Protein AF-A0A838SH19-F1 (afdb_monomer_lite)

pLDDT: mean 87.19, std 12.32, range [49.53, 98.38]

Radius of gyration: 21.44 Å; chains: 1; bounding box: 46×37×60 Å

Secondary structure (DSSP, 8-state):
--SB--SS-GGG---SB--EEEEPTTS-EEEESSSPPPHHHHHHHHHTGGG-GGGGG-TT--GGGGS--GGGGSHHHHHHHHHHHHHH-HHHHS--SSSTT-HHHHHHHHHHHHHHHHHHHTT----EE----HHHHHHHHTTPPPTTHHHHHHHHHHS-EE--HHHHHHHHHHS-TTTSB-TTSSSB-HHHHHHHHHHHHHHHHHTT-

Sequence (209 aa):
MSIIRMLYSPDSGIIFSKPRFILLPGEALGLVNRPTATPQEILTIFSNVHNWPLKQHEFYFQEADYRMSPLYASRLAAFAISHLTNQFSSRRKDYDFFADTSISRQLAERIIEAFRADVLEAQSRFVIVHLPTQKPLRDLFKERPLEYQDLLDKLASQYHLIDPASDLIHQVEVDSFDDLFAPESHHYSAIGNRVVAETIAAALLRTES

Foldseek 3Di:
DAQADPDDDPPPPDQRGDWDWAQDPVRDTDIPCVVPDDPVVVVVCVVPVVPPPCNVVGPPDDVVVVDDDPLVVDVVSVVVCVVVCVVVVPVVVPQLCQDPPHSNLSRVVNVLVVVCVVCVVVVHADEAEDDDWLVCLVCVLVVHDDSNVVVVVVCVVPHHYQYLSVQVSVVCVVPNSCQQPDPPDRHGDPVVVVSSVVSVVVSVVVVVD

Structure (mmCIF, N/CA/C/O backbone):
data_AF-A0A838SH19-F1
#
_entry.id   AF-A0A838SH19-F1
#
loop_
_atom_site.group_PDB
_atom_site.id
_atom_site.type_symbol
_atom_site.label_atom_id
_atom_site.label_alt_id
_atom_site.label_comp_id
_atom_site.label_asym_id
_atom_site.label_entity_id
_atom_site.label_seq_id
_atom_site.pdbx_PDB_ins_code
_atom_site.Cartn_x
_atom_site.Cartn_y
_atom_site.Cartn_z
_atom_site.occupancy
_atom_site.B_iso_or_equiv
_atom_site.auth_seq_id
_atom_site.auth_comp_id
_atom_site.auth_asym_id
_atom_site.auth_atom_id
_atom_site.pdbx_PDB_model_num
ATOM 1 N N . MET A 1 1 ? -0.655 -3.105 10.578 1.00 60.31 1 MET A N 1
ATOM 2 C CA . MET A 1 1 ? -0.488 -1.630 10.541 1.00 60.31 1 MET A CA 1
ATOM 3 C C . MET A 1 1 ? -0.112 -1.110 11.924 1.00 60.31 1 MET A C 1
ATOM 5 O O . MET A 1 1 ? -0.601 -1.659 12.898 1.00 60.31 1 MET A O 1
ATOM 9 N N . SER A 1 2 ? 0.705 -0.057 12.008 1.00 76.44 2 SER A N 1
ATOM 10 C CA . SER A 1 2 ? 1.182 0.501 13.289 1.00 76.44 2 SER A CA 1
ATOM 11 C C . SER A 1 2 ? 0.687 1.912 13.526 1.00 76.44 2 SER A C 1
ATOM 13 O O . SER A 1 2 ? 0.760 2.741 12.614 1.00 76.44 2 SER A O 1
ATOM 15 N N . ILE A 1 3 ? 0.164 2.188 14.715 1.00 77.69 3 ILE A N 1
ATOM 16 C CA . ILE A 1 3 ? -0.353 3.493 15.136 1.00 77.69 3 ILE A CA 1
ATOM 17 C C . ILE A 1 3 ? 0.809 4.426 15.472 1.00 77.69 3 ILE A C 1
ATOM 19 O O . ILE A 1 3 ? 0.815 5.563 14.994 1.00 77.69 3 ILE A O 1
ATOM 23 N N . ILE A 1 4 ? 1.807 3.940 16.215 1.00 80.75 4 ILE A N 1
ATOM 24 C CA . ILE A 1 4 ? 3.011 4.709 16.546 1.00 80.75 4 ILE A CA 1
ATOM 25 C C . ILE A 1 4 ? 4.121 4.362 15.551 1.00 80.75 4 ILE A C 1
ATOM 27 O O . ILE A 1 4 ? 4.401 3.195 15.281 1.00 80.75 4 ILE A O 1
ATOM 31 N N . ARG A 1 5 ? 4.766 5.386 14.985 1.00 67.69 5 ARG A N 1
ATOM 32 C CA . ARG A 1 5 ? 5.960 5.244 14.146 1.00 67.69 5 ARG A CA 1
ATOM 33 C C . ARG A 1 5 ? 7.156 5.771 14.922 1.00 67.69 5 ARG A C 1
ATOM 35 O O . ARG A 1 5 ? 7.437 6.965 14.908 1.00 67.69 5 ARG A O 1
ATOM 42 N N . MET A 1 6 ? 7.851 4.880 15.615 1.00 60.50 6 MET A N 1
ATOM 43 C CA . MET A 1 6 ? 9.119 5.238 16.236 1.00 60.50 6 MET A CA 1
ATOM 44 C C . MET A 1 6 ? 10.215 5.350 15.170 1.00 60.50 6 MET A C 1
ATOM 46 O O . MET A 1 6 ? 10.366 4.450 14.351 1.00 60.50 6 MET A O 1
ATOM 50 N N . LEU A 1 7 ? 10.995 6.434 15.247 1.00 55.31 7 LEU A N 1
ATOM 51 C CA . LEU A 1 7 ? 12.374 6.521 14.742 1.00 55.31 7 LEU A CA 1
ATOM 52 C C . LEU A 1 7 ? 12.580 6.638 13.220 1.00 55.31 7 LEU A C 1
ATOM 54 O O . LEU A 1 7 ? 13.450 5.960 12.686 1.00 55.31 7 LEU A O 1
ATOM 58 N N . TYR A 1 8 ? 11.866 7.528 12.518 1.00 53.69 8 TYR A N 1
ATOM 59 C CA . TYR A 1 8 ? 12.243 7.834 11.124 1.00 53.69 8 TYR A CA 1
ATOM 60 C C . TYR A 1 8 ? 12.910 9.192 10.896 1.00 53.69 8 TYR A C 1
ATOM 62 O O . TYR A 1 8 ? 13.696 9.262 9.963 1.00 53.69 8 TYR A O 1
ATOM 70 N N . SER A 1 9 ? 12.690 10.232 11.718 1.00 53.41 9 SER A N 1
ATOM 71 C CA . SER A 1 9 ? 13.480 11.486 11.678 1.00 53.41 9 SER A CA 1
ATOM 72 C C . SER A 1 9 ? 13.020 12.484 12.758 1.00 53.41 9 SER A C 1
ATOM 74 O O . SER A 1 9 ? 11.976 13.112 12.562 1.00 53.41 9 SER A O 1
ATOM 76 N N . PRO A 1 10 ? 13.748 12.673 13.876 1.00 51.97 10 PRO A N 1
ATOM 77 C CA . PRO A 1 10 ? 13.374 13.644 14.915 1.00 51.97 10 PRO A CA 1
ATOM 78 C C . PRO A 1 10 ? 13.292 15.094 14.400 1.00 51.97 10 PRO A C 1
ATOM 80 O O . PRO A 1 10 ? 12.455 15.852 14.879 1.00 51.97 10 PRO A O 1
ATOM 83 N N . ASP A 1 11 ? 14.060 15.444 13.365 1.00 54.38 11 ASP A N 1
ATOM 84 C CA . ASP A 1 11 ? 14.153 16.821 12.845 1.00 54.38 11 ASP A CA 1
ATOM 85 C C . ASP A 1 11 ? 13.137 17.146 11.734 1.00 54.38 11 ASP A C 1
ATOM 87 O O . ASP A 1 11 ? 13.080 18.261 11.227 1.00 54.38 11 ASP A O 1
ATOM 91 N N . SER A 1 12 ? 12.316 16.172 11.334 1.00 59.47 12 SER A N 1
ATOM 92 C CA . SER A 1 12 ? 11.447 16.288 10.151 1.00 59.47 12 SER A CA 1
ATOM 93 C C . SER A 1 12 ? 10.060 16.885 10.417 1.00 59.47 12 SER A C 1
ATOM 95 O O . SER A 1 12 ? 9.297 17.099 9.477 1.00 59.47 12 SER A O 1
ATOM 97 N N . GLY A 1 13 ? 9.675 17.075 11.685 1.00 55.53 13 GLY A N 1
ATOM 98 C CA . GLY A 1 13 ? 8.300 17.440 12.054 1.00 55.53 13 GLY A CA 1
ATOM 99 C C . GLY A 1 13 ? 7.251 16.357 11.744 1.00 55.53 13 GLY A C 1
ATOM 100 O O . GLY A 1 13 ? 6.051 16.616 11.836 1.00 55.53 13 GLY A O 1
ATOM 101 N N . ILE A 1 14 ? 7.671 15.138 11.372 1.00 58.34 14 ILE A N 1
ATOM 102 C CA . ILE A 1 14 ? 6.763 14.030 11.056 1.00 58.34 14 ILE A CA 1
ATOM 103 C C . ILE A 1 14 ? 5.996 13.603 12.313 1.00 58.34 14 ILE A C 1
ATOM 105 O O . ILE A 1 14 ? 6.578 13.304 13.354 1.00 58.34 14 ILE A O 1
ATOM 109 N N . ILE A 1 15 ? 4.668 13.518 12.188 1.00 61.78 15 ILE A N 1
ATOM 110 C CA . ILE A 1 15 ? 3.769 13.096 13.267 1.00 61.78 15 ILE A CA 1
ATOM 111 C C . ILE A 1 15 ? 4.134 11.664 13.696 1.00 61.78 15 ILE A C 1
ATOM 113 O O . ILE A 1 15 ? 4.039 10.712 12.913 1.00 61.78 15 ILE A O 1
ATOM 117 N N . PHE A 1 16 ? 4.553 11.523 14.956 1.00 72.81 16 PHE A N 1
ATOM 118 C CA . PHE A 1 16 ? 4.972 10.262 15.582 1.00 72.81 16 PHE A CA 1
ATOM 119 C C . PHE A 1 16 ? 3.843 9.226 15.694 1.00 72.81 16 PHE A C 1
ATOM 121 O O . PHE A 1 16 ? 4.091 8.036 15.899 1.00 72.81 16 PHE A O 1
ATOM 128 N N . SER A 1 17 ? 2.597 9.663 15.537 1.00 78.50 17 SER A N 1
ATOM 129 C CA . SER A 1 17 ? 1.436 8.796 15.442 1.00 78.50 17 SER A CA 1
ATOM 130 C C . SER A 1 17 ? 0.584 9.192 14.238 1.00 78.50 17 SER A C 1
ATOM 132 O O . SER A 1 17 ? 0.641 10.315 13.748 1.00 78.50 17 SER A O 1
ATOM 134 N N . LYS A 1 18 ? -0.181 8.257 13.684 1.00 81.44 18 LYS A N 1
ATOM 135 C CA . LYS A 1 18 ? -1.078 8.548 12.557 1.00 81.44 18 LYS A CA 1
ATOM 136 C C . LYS A 1 18 ? -2.452 7.953 12.843 1.00 81.44 18 LYS A C 1
ATOM 138 O O . LYS A 1 18 ? -2.508 6.918 13.517 1.00 81.44 18 LYS A O 1
ATOM 143 N N . PRO A 1 19 ? -3.542 8.557 12.343 1.00 86.69 19 PRO A N 1
ATOM 144 C CA . PRO A 1 19 ? -4.844 7.926 12.445 1.00 86.69 19 PRO A CA 1
ATOM 145 C C . PRO A 1 19 ? -4.822 6.609 11.657 1.00 86.69 19 PRO A C 1
ATOM 147 O O . PRO A 1 19 ? -4.035 6.431 10.710 1.00 86.69 19 PRO A O 1
ATOM 150 N N . ARG A 1 20 ? -5.646 5.653 12.080 1.00 89.69 20 ARG A N 1
ATOM 151 C CA . ARG A 1 20 ? -5.749 4.336 11.444 1.00 89.69 20 ARG A CA 1
ATOM 152 C C . ARG A 1 20 ? -7.198 3.954 11.258 1.00 89.69 20 ARG A C 1
ATOM 154 O O . ARG A 1 20 ? -7.991 4.099 12.183 1.00 89.69 20 ARG A O 1
ATOM 161 N N . PHE A 1 21 ? -7.505 3.445 10.074 1.00 93.56 21 PHE A N 1
ATOM 162 C CA . PHE A 1 21 ? -8.757 2.748 9.863 1.00 93.56 21 PHE A CA 1
ATOM 163 C C . PHE A 1 21 ? -8.691 1.372 10.524 1.00 93.56 21 PHE A C 1
ATOM 165 O O . PHE A 1 21 ? -7.637 0.730 10.542 1.00 93.56 21 PHE A O 1
ATOM 172 N N . ILE A 1 22 ? -9.815 0.944 11.076 1.00 93.69 22 ILE A N 1
ATOM 173 C CA . ILE A 1 22 ? -10.039 -0.393 11.616 1.00 93.69 22 ILE A CA 1
ATOM 174 C C . ILE A 1 22 ? -11.392 -0.901 11.124 1.00 93.69 22 ILE A C 1
ATOM 176 O O . ILE A 1 22 ? -12.269 -0.105 10.791 1.00 93.69 22 ILE A O 1
ATOM 180 N N . LEU A 1 23 ? -11.568 -2.218 11.121 1.00 92.62 23 LEU A N 1
ATOM 181 C CA . LEU A 1 23 ? -12.883 -2.825 10.949 1.00 92.62 23 LEU A CA 1
ATOM 182 C C . LEU A 1 23 ? -13.555 -2.946 12.320 1.00 92.62 23 LEU A C 1
ATOM 184 O O . LEU A 1 23 ? -12.993 -3.530 13.249 1.00 92.62 23 LEU A O 1
ATOM 188 N N . LEU A 1 24 ? -14.739 -2.357 12.448 1.00 91.75 24 LEU A N 1
ATOM 189 C CA . LEU A 1 24 ? -15.635 -2.497 13.592 1.00 91.75 24 LEU A CA 1
ATOM 190 C C . LEU A 1 24 ? -16.554 -3.719 13.396 1.00 91.75 24 LEU A C 1
ATOM 192 O O . LEU A 1 24 ? -16.641 -4.254 12.286 1.00 91.75 24 LEU A O 1
ATOM 196 N N . PRO A 1 25 ? -17.266 -4.178 14.446 1.00 89.50 25 PRO A N 1
ATOM 197 C CA . PRO A 1 25 ? -18.300 -5.198 14.289 1.00 89.50 25 PRO A CA 1
ATOM 198 C C . PRO A 1 25 ? -19.304 -4.821 13.189 1.00 89.50 25 PRO A C 1
ATOM 200 O O . PRO A 1 25 ? -19.751 -3.678 13.124 1.00 89.50 25 PRO A O 1
ATOM 203 N N . GLY A 1 26 ? -19.643 -5.783 12.325 1.00 88.38 26 GLY A N 1
ATOM 204 C CA . GLY A 1 26 ? -20.483 -5.534 11.147 1.00 88.38 26 GLY A CA 1
ATOM 205 C C . GLY A 1 26 ? -19.743 -4.910 9.959 1.00 88.38 26 GLY A C 1
ATOM 206 O O . GLY A 1 26 ? -20.388 -4.346 9.085 1.00 88.38 26 GLY A O 1
ATOM 207 N N . GLU A 1 27 ? -18.407 -4.989 9.936 1.00 84.81 27 GLU A N 1
ATOM 208 C CA . GLU A 1 27 ? -17.539 -4.549 8.827 1.00 84.81 27 GLU A CA 1
ATOM 209 C C . GLU A 1 27 ? -17.558 -3.039 8.541 1.00 84.81 27 GLU A C 1
ATOM 211 O O . GLU A 1 27 ? -17.051 -2.578 7.518 1.00 84.81 27 GLU A O 1
ATOM 216 N N . ALA A 1 28 ? -18.083 -2.244 9.474 1.00 91.00 28 ALA A N 1
ATOM 217 C CA . ALA A 1 28 ? -18.036 -0.794 9.379 1.00 91.00 28 ALA A CA 1
ATOM 218 C C . ALA A 1 28 ? -16.601 -0.274 9.562 1.00 91.00 28 ALA A C 1
ATOM 220 O O . ALA A 1 28 ? -15.849 -0.753 10.416 1.00 91.00 28 ALA A O 1
ATOM 221 N N . LEU A 1 29 ? -16.229 0.755 8.799 1.00 95.00 29 LEU A N 1
ATOM 222 C CA . LEU A 1 29 ? -14.956 1.445 8.988 1.00 95.00 29 LEU A CA 1
ATOM 223 C C . LEU A 1 29 ? -15.003 2.321 10.242 1.00 95.00 29 LEU A C 1
ATOM 225 O O . LEU A 1 29 ? -15.808 3.243 10.355 1.00 95.00 29 LEU A O 1
ATOM 229 N N . GLY A 1 30 ? -14.093 2.055 11.170 1.00 93.94 30 GLY A N 1
ATOM 230 C CA . GLY A 1 30 ? -13.792 2.925 12.299 1.00 93.94 30 GLY A CA 1
ATOM 231 C C . GLY A 1 30 ? -12.484 3.668 12.074 1.00 93.94 30 GLY A C 1
ATOM 232 O O . GLY A 1 30 ? -11.578 3.157 11.418 1.00 93.94 30 GLY A O 1
ATOM 233 N N . LEU A 1 31 ? -12.354 4.856 12.659 1.00 93.62 31 LEU A N 1
ATOM 234 C CA . LEU A 1 31 ? -11.096 5.595 12.691 1.00 93.62 31 LEU A CA 1
ATOM 235 C C . LEU A 1 31 ? -10.613 5.707 14.137 1.00 93.62 31 LEU A C 1
ATOM 237 O O . LEU A 1 31 ? -11.326 6.222 14.995 1.00 93.62 31 LEU A O 1
ATOM 241 N N . VAL A 1 32 ? -9.394 5.244 14.404 1.00 93.81 32 VAL A N 1
ATOM 242 C CA . VAL A 1 32 ? -8.747 5.341 15.720 1.00 93.81 32 VAL A CA 1
ATOM 243 C C . VAL A 1 32 ? -7.554 6.288 15.681 1.00 93.81 32 VAL A C 1
ATOM 245 O O . VAL A 1 32 ? -7.015 6.584 14.611 1.00 93.81 32 VAL A O 1
ATOM 248 N N . ASN A 1 33 ? -7.126 6.745 16.863 1.00 91.81 33 ASN A N 1
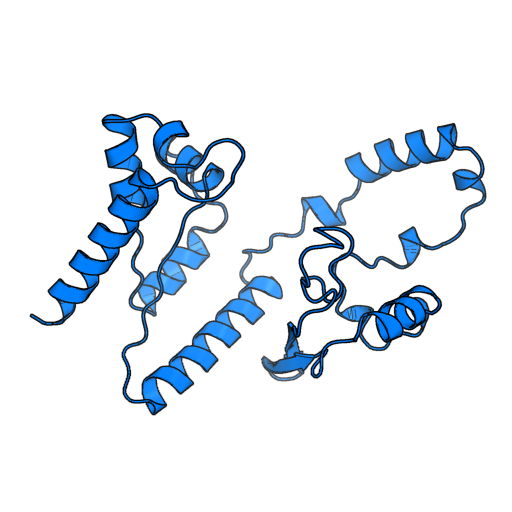ATOM 249 C CA . ASN A 1 33 ? -6.049 7.728 17.027 1.00 91.81 33 ASN A CA 1
ATOM 250 C C . ASN A 1 33 ? -6.335 9.045 16.269 1.00 91.81 33 ASN A C 1
ATOM 252 O O . ASN A 1 33 ? -5.479 9.566 15.551 1.00 91.81 33 ASN A O 1
ATOM 256 N N . ARG A 1 34 ? -7.574 9.548 16.391 1.00 91.50 34 ARG A N 1
ATOM 257 C CA . ARG A 1 34 ? -8.001 10.877 15.929 1.00 91.50 34 ARG A CA 1
ATOM 258 C C . ARG A 1 34 ? -8.652 11.640 17.103 1.00 91.50 34 ARG A C 1
ATOM 260 O O . ARG A 1 34 ? -9.693 11.183 17.568 1.00 91.50 34 ARG A O 1
ATOM 267 N N . PRO A 1 35 ? -8.096 12.786 17.546 1.00 89.06 35 PRO A N 1
ATOM 268 C CA . PRO A 1 35 ? -6.828 13.369 17.098 1.00 89.06 35 PRO A CA 1
ATOM 269 C C . PRO A 1 35 ? -5.643 12.430 17.368 1.00 89.06 35 PRO A C 1
ATOM 271 O O . PRO A 1 35 ? -5.716 11.537 18.209 1.00 89.06 35 PRO A O 1
ATOM 274 N N . THR A 1 36 ? -4.573 12.594 16.594 1.00 89.12 36 THR A N 1
ATOM 275 C CA . THR A 1 36 ? -3.346 11.809 16.762 1.00 89.12 36 THR A CA 1
ATOM 276 C C . THR A 1 36 ? -2.666 12.158 18.072 1.00 89.12 36 THR A C 1
ATOM 278 O O . THR A 1 36 ? -2.528 13.344 18.368 1.00 89.12 36 THR A O 1
ATOM 281 N N . ALA A 1 37 ? -2.165 11.146 18.785 1.00 87.75 37 ALA A N 1
ATOM 282 C CA . ALA A 1 37 ? -1.310 11.353 19.946 1.00 87.75 37 ALA A CA 1
ATOM 283 C C . ALA A 1 37 ? -0.159 12.322 19.623 1.00 87.75 37 ALA A C 1
ATOM 285 O O . ALA A 1 37 ? 0.584 12.132 18.649 1.00 87.75 37 ALA A O 1
ATOM 286 N N . THR A 1 38 ? -0.040 13.351 20.453 1.00 85.94 38 THR A N 1
ATOM 287 C CA . THR A 1 38 ? 1.018 14.362 20.457 1.00 85.94 38 THR A CA 1
ATOM 288 C C . THR A 1 38 ? 2.359 13.757 20.888 1.00 85.94 38 THR A C 1
ATOM 290 O O . THR A 1 38 ? 2.389 12.698 21.522 1.00 85.94 38 THR A O 1
ATOM 293 N N . PRO A 1 39 ? 3.498 14.418 20.602 1.00 83.50 39 PRO A N 1
ATOM 294 C CA . PRO A 1 39 ? 4.805 13.941 21.057 1.00 83.50 39 PRO A CA 1
ATOM 295 C C . PRO A 1 39 ? 4.878 13.689 22.574 1.00 83.50 39 PRO A C 1
ATOM 297 O O . PRO A 1 39 ? 5.487 12.713 23.005 1.00 83.50 39 PRO A O 1
ATOM 300 N N . GLN A 1 40 ? 4.228 14.530 23.386 1.00 84.50 40 GLN A N 1
ATOM 301 C CA . GLN A 1 40 ? 4.203 14.396 24.845 1.00 84.50 40 GLN A CA 1
ATOM 302 C C . GLN A 1 40 ? 3.386 13.177 25.290 1.00 84.50 40 GLN A C 1
ATOM 304 O O . GLN A 1 40 ? 3.851 12.401 26.124 1.00 84.50 40 GLN A O 1
ATOM 309 N N . GLU A 1 41 ? 2.209 12.961 24.697 1.00 88.75 41 GLU A N 1
ATOM 310 C CA . GLU A 1 41 ? 1.360 11.800 24.997 1.00 88.75 41 GLU A CA 1
ATOM 311 C C . GLU A 1 41 ? 2.040 10.482 24.635 1.00 88.75 41 GLU A C 1
ATOM 313 O O . GLU A 1 41 ? 1.819 9.473 25.295 1.00 88.75 41 GLU A O 1
ATOM 318 N N . ILE A 1 42 ? 2.906 10.475 23.622 1.00 86.62 42 ILE A N 1
ATOM 319 C CA . ILE A 1 42 ? 3.625 9.269 23.204 1.00 86.62 42 ILE A CA 1
ATOM 320 C C . ILE A 1 42 ? 4.594 8.784 24.278 1.00 86.62 42 ILE A C 1
ATOM 322 O O . ILE A 1 42 ? 4.687 7.577 24.499 1.00 86.62 42 ILE A O 1
ATOM 326 N N . LEU A 1 43 ? 5.257 9.691 25.001 1.00 85.25 43 LEU A N 1
ATOM 327 C CA . LEU A 1 43 ? 6.087 9.308 26.147 1.00 85.25 43 LEU A CA 1
ATOM 328 C C . LEU A 1 43 ? 5.242 8.640 27.239 1.00 85.25 43 LEU A C 1
ATOM 330 O O . LEU A 1 43 ? 5.655 7.628 27.805 1.00 85.25 43 LEU A O 1
ATOM 334 N N . THR A 1 44 ? 4.037 9.159 27.489 1.00 89.62 44 THR A N 1
ATOM 335 C CA . THR A 1 44 ? 3.074 8.567 28.428 1.00 89.62 44 THR A CA 1
ATOM 336 C C . THR A 1 44 ? 2.539 7.220 27.940 1.00 89.62 44 THR A C 1
ATOM 338 O O . THR A 1 44 ? 2.383 6.291 28.730 1.00 89.62 44 THR A O 1
ATOM 341 N N . ILE A 1 45 ? 2.285 7.077 26.638 1.00 90.50 45 ILE A N 1
ATOM 342 C CA . ILE A 1 45 ? 1.873 5.802 26.048 1.00 90.50 45 ILE A CA 1
ATOM 343 C C . ILE A 1 45 ? 2.992 4.776 26.211 1.00 90.50 45 ILE A C 1
ATOM 345 O O . ILE A 1 45 ? 2.709 3.656 26.611 1.00 90.50 45 ILE A O 1
ATOM 349 N N . PHE A 1 46 ? 4.255 5.132 25.970 1.00 86.31 46 PHE A N 1
ATOM 350 C CA . PHE A 1 46 ? 5.363 4.188 26.127 1.00 86.31 46 PHE A CA 1
ATOM 351 C C . PHE A 1 46 ? 5.629 3.796 27.572 1.00 86.31 46 PHE A C 1
ATOM 353 O O . PHE A 1 46 ? 5.901 2.624 27.834 1.00 86.31 46 PHE A O 1
ATOM 360 N N . SER A 1 47 ? 5.508 4.730 28.516 1.00 87.94 47 SER A N 1
ATOM 361 C CA . SER A 1 47 ? 5.660 4.406 29.935 1.00 87.94 47 SER A CA 1
ATOM 362 C C . SER A 1 47 ? 4.543 3.499 30.457 1.00 87.94 47 SER A C 1
ATOM 364 O O . SER A 1 47 ? 4.732 2.827 31.469 1.00 87.94 47 SER A O 1
ATOM 366 N N . ASN A 1 48 ? 3.402 3.436 29.760 1.00 90.50 48 ASN A N 1
ATOM 367 C CA . ASN A 1 48 ? 2.244 2.648 30.167 1.00 90.50 48 ASN A CA 1
ATOM 368 C C . ASN A 1 48 ? 1.559 1.905 29.001 1.00 90.50 48 ASN A C 1
ATOM 370 O O . ASN A 1 48 ? 0.328 1.834 28.920 1.00 90.50 48 ASN A O 1
ATOM 374 N N . VAL A 1 49 ? 2.349 1.322 28.092 1.00 89.31 49 VAL A N 1
ATOM 375 C CA . VAL A 1 49 ? 1.835 0.755 26.828 1.00 89.31 49 VAL A CA 1
ATOM 376 C C . VAL A 1 49 ? 0.848 -0.389 27.061 1.00 89.31 49 VAL A C 1
ATOM 378 O O . VAL A 1 49 ? -0.118 -0.559 26.320 1.00 89.31 49 VAL A O 1
ATOM 381 N N . HIS A 1 50 ? 1.029 -1.133 28.155 1.00 89.56 50 HIS A N 1
ATOM 382 C CA . HIS A 1 50 ? 0.139 -2.222 28.544 1.00 89.56 50 HIS A CA 1
ATOM 383 C C . HIS A 1 50 ? -1.280 -1.753 28.870 1.00 89.56 50 HIS A C 1
ATOM 385 O O . HIS A 1 50 ? -2.212 -2.533 28.695 1.00 89.56 50 HIS A O 1
ATOM 391 N N . ASN A 1 51 ? -1.474 -0.508 29.299 1.00 91.31 51 ASN A N 1
ATOM 392 C CA . ASN A 1 51 ? -2.800 0.044 29.579 1.00 91.31 51 ASN A CA 1
ATOM 393 C C . ASN A 1 51 ? -3.303 0.965 28.464 1.00 91.31 51 ASN A C 1
ATOM 395 O O . ASN A 1 51 ? -4.380 1.544 28.585 1.00 91.31 51 ASN A O 1
ATOM 399 N N . TRP A 1 52 ? -2.555 1.099 27.367 1.00 92.19 52 TRP A N 1
ATOM 400 C CA . TRP A 1 52 ? -2.976 1.922 26.246 1.00 92.19 52 TRP A CA 1
ATOM 401 C C . TRP A 1 52 ? -4.145 1.256 25.500 1.00 92.19 52 TRP A C 1
ATOM 403 O O . TRP A 1 52 ? -3.974 0.147 24.982 1.00 92.19 52 TRP A O 1
ATOM 413 N N . PRO A 1 53 ? -5.324 1.903 25.385 1.00 92.00 53 PRO A N 1
ATOM 414 C CA . PRO A 1 53 ? -6.509 1.280 24.785 1.00 92.00 53 PRO A CA 1
ATOM 415 C C . PRO A 1 53 ? -6.302 0.812 23.342 1.00 92.00 53 PRO A C 1
ATOM 417 O O . PRO A 1 53 ? -6.906 -0.164 22.907 1.00 92.00 53 PRO A O 1
ATOM 420 N N . LEU A 1 54 ? -5.416 1.480 22.598 1.00 92.25 54 LEU A N 1
ATOM 421 C CA . LEU A 1 54 ? -5.168 1.172 21.192 1.00 92.25 54 LEU A CA 1
ATOM 422 C C . LEU A 1 54 ? -4.057 0.135 20.970 1.00 92.25 54 LEU A C 1
ATOM 424 O O . LEU A 1 54 ? -3.782 -0.200 19.819 1.00 92.25 54 LEU A O 1
ATOM 428 N N . LYS A 1 55 ? -3.454 -0.428 22.031 1.00 90.44 55 LYS A N 1
ATOM 429 C CA . LYS A 1 55 ? -2.368 -1.424 21.919 1.00 90.44 55 LYS A CA 1
ATOM 430 C C . LYS A 1 55 ? -2.752 -2.641 21.069 1.00 90.44 55 LYS A C 1
ATOM 432 O O . LYS A 1 55 ? -1.915 -3.201 20.378 1.00 90.44 55 LYS A O 1
ATOM 437 N N . GLN A 1 56 ? -4.029 -3.029 21.089 1.00 88.38 56 GLN A N 1
ATOM 438 C CA . GLN A 1 56 ? -4.548 -4.168 20.322 1.00 88.38 56 GLN A CA 1
ATOM 439 C C . GLN A 1 56 ? -4.533 -3.934 18.803 1.00 88.38 56 GLN A C 1
ATOM 441 O O . GLN A 1 56 ? -4.596 -4.880 18.026 1.00 88.38 56 GLN A O 1
ATOM 446 N N . HIS A 1 57 ? -4.455 -2.671 18.383 1.00 88.12 57 HIS A N 1
ATOM 447 C CA . HIS A 1 57 ? -4.385 -2.262 16.985 1.00 88.12 57 HIS A CA 1
ATOM 448 C C . HIS A 1 57 ? -2.941 -1.966 16.543 1.00 88.12 57 HIS A C 1
ATOM 450 O O . HIS A 1 57 ? -2.720 -1.559 15.402 1.00 88.12 57 HIS A O 1
ATOM 456 N N . GLU A 1 58 ? -1.955 -2.151 17.426 1.00 87.19 58 GLU A N 1
ATOM 457 C CA . GLU A 1 58 ? -0.541 -1.941 17.132 1.00 87.19 58 GLU A CA 1
ATOM 458 C C . GLU A 1 58 ? 0.103 -3.253 16.671 1.00 87.19 58 GLU A C 1
ATOM 460 O O . GLU A 1 58 ? 0.412 -4.132 17.470 1.00 87.19 58 GLU A O 1
ATOM 465 N N . PHE A 1 59 ? 0.315 -3.388 15.360 1.00 82.31 59 PHE A N 1
ATOM 466 C CA . PHE A 1 59 ? 0.823 -4.624 14.755 1.00 82.31 59 PHE A CA 1
ATOM 467 C C . PHE A 1 59 ? 2.187 -5.075 15.299 1.00 82.31 59 PHE A C 1
ATOM 469 O O . PHE A 1 59 ? 2.438 -6.276 15.385 1.00 82.31 59 PHE A O 1
ATOM 476 N N . TYR A 1 60 ? 3.065 -4.137 15.669 1.00 78.81 60 TYR A N 1
ATOM 477 C CA . TYR A 1 60 ? 4.383 -4.477 16.217 1.00 78.81 60 TYR A CA 1
ATOM 478 C C . TYR A 1 60 ? 4.391 -4.638 17.739 1.00 78.81 60 TYR A C 1
ATOM 480 O O . TYR A 1 60 ? 5.427 -4.988 18.298 1.00 78.81 60 TYR A O 1
ATOM 488 N N . PHE A 1 61 ? 3.266 -4.421 18.423 1.00 83.31 61 PHE A N 1
ATOM 489 C CA . PHE A 1 61 ? 3.180 -4.658 19.856 1.00 83.31 61 PHE A CA 1
ATOM 490 C C . PHE A 1 61 ? 2.834 -6.124 20.121 1.00 83.31 61 PHE A C 1
ATOM 492 O O . PHE A 1 61 ? 1.699 -6.562 19.932 1.00 83.31 61 PHE A O 1
ATOM 499 N N . GLN A 1 62 ? 3.809 -6.892 20.602 1.00 80.25 62 GLN A N 1
ATOM 500 C CA . GLN A 1 62 ? 3.568 -8.226 21.141 1.00 80.25 62 GLN A CA 1
ATOM 501 C C . GLN A 1 62 ? 3.904 -8.215 22.621 1.00 80.25 62 GLN A C 1
ATOM 503 O O . GLN A 1 62 ? 5.047 -8.000 22.995 1.00 80.25 62 GLN A O 1
ATOM 508 N N . GLU A 1 63 ? 2.920 -8.479 23.480 1.00 82.19 63 GLU A N 1
ATOM 509 C CA . GLU A 1 63 ? 3.125 -8.425 24.932 1.00 82.19 63 GLU A CA 1
ATOM 510 C C . GLU A 1 63 ? 4.278 -9.328 25.399 1.00 82.19 63 GLU A C 1
ATOM 512 O O . GLU A 1 63 ? 5.016 -8.967 26.312 1.00 82.19 63 GLU A O 1
ATOM 517 N N . ALA A 1 64 ? 4.465 -10.475 24.738 1.00 78.81 64 ALA A N 1
ATOM 518 C CA . ALA A 1 64 ? 5.556 -11.404 25.013 1.00 78.81 64 ALA A CA 1
ATOM 519 C C . ALA A 1 64 ? 6.950 -10.778 24.829 1.00 78.81 64 ALA A C 1
ATOM 521 O O . ALA A 1 64 ? 7.851 -11.112 25.596 1.00 78.81 64 ALA A O 1
ATOM 522 N N . ASP A 1 65 ? 7.110 -9.840 23.890 1.00 75.06 65 ASP A N 1
ATOM 523 C CA . ASP A 1 65 ? 8.386 -9.166 23.611 1.00 75.06 65 ASP A CA 1
ATOM 524 C C . ASP A 1 65 ? 8.788 -8.197 24.737 1.00 75.06 65 ASP A C 1
ATOM 526 O O . ASP A 1 65 ? 9.962 -7.867 24.886 1.00 75.06 65 ASP A O 1
ATOM 530 N N . TYR A 1 66 ? 7.826 -7.770 25.563 1.00 74.44 66 TYR A N 1
ATOM 531 C CA . TYR A 1 66 ? 8.032 -6.834 26.675 1.00 74.44 66 TYR A CA 1
ATOM 532 C C . TYR A 1 66 ? 8.063 -7.521 28.048 1.00 74.44 66 TYR A C 1
ATOM 534 O O . TYR A 1 66 ? 8.249 -6.859 29.071 1.00 74.44 66 TYR A O 1
ATOM 542 N N . ARG A 1 67 ? 7.895 -8.849 28.111 1.00 76.50 67 ARG A N 1
ATOM 543 C CA . ARG A 1 67 ? 8.016 -9.596 29.369 1.00 76.50 67 ARG A CA 1
ATOM 544 C C . ARG A 1 67 ? 9.490 -9.774 29.720 1.00 76.50 67 ARG A C 1
ATOM 546 O O . ARG A 1 67 ? 10.249 -10.403 28.986 1.00 76.50 67 ARG A O 1
ATOM 553 N N . MET A 1 68 ? 9.879 -9.266 30.886 1.00 69.50 68 MET A N 1
ATOM 554 C CA . MET A 1 68 ? 11.218 -9.466 31.438 1.00 69.50 68 MET A CA 1
ATOM 555 C C . MET A 1 68 ? 11.439 -10.955 31.733 1.00 69.50 68 MET A C 1
ATOM 557 O O . MET A 1 68 ? 10.981 -11.469 32.751 1.00 69.50 68 MET A O 1
ATOM 561 N N . SER A 1 69 ? 12.134 -11.657 30.838 1.00 77.12 69 SER A N 1
ATOM 562 C CA . SER A 1 69 ? 12.644 -12.999 31.121 1.00 77.12 69 SER A CA 1
ATOM 563 C C . SER A 1 69 ? 14.053 -12.886 31.701 1.00 77.12 69 SER A C 1
ATOM 565 O O . SER A 1 69 ? 14.886 -12.188 31.116 1.00 77.12 69 SER A O 1
ATOM 567 N N . PRO A 1 70 ? 14.379 -13.592 32.798 1.00 78.81 70 PRO A N 1
ATOM 568 C CA . PRO A 1 70 ? 15.741 -13.627 33.330 1.00 78.81 70 PRO A CA 1
ATOM 569 C C . PRO A 1 70 ? 16.762 -14.151 32.305 1.00 78.81 70 PRO A C 1
ATOM 571 O O . PRO A 1 70 ? 17.943 -13.825 32.393 1.00 78.81 70 PRO A O 1
ATOM 574 N N . LEU A 1 71 ? 16.314 -14.882 31.276 1.00 72.25 71 LEU A N 1
ATOM 575 C CA . LEU A 1 71 ? 17.152 -15.317 30.154 1.00 72.25 71 LEU A CA 1
ATOM 576 C C . LEU A 1 71 ? 17.705 -14.144 29.322 1.00 72.25 71 LEU A C 1
ATOM 578 O O . LEU A 1 71 ? 18.767 -14.277 28.716 1.00 72.25 71 LEU A O 1
ATOM 582 N N . TYR A 1 72 ? 17.033 -12.988 29.328 1.00 76.06 72 TYR A N 1
ATOM 583 C CA . TYR A 1 72 ? 17.485 -11.771 28.646 1.00 76.06 72 TYR A CA 1
ATOM 584 C C . TYR A 1 72 ? 18.446 -10.913 29.486 1.00 76.06 72 TYR A C 1
ATOM 586 O O . TYR A 1 72 ? 18.938 -9.901 28.993 1.00 76.06 72 TYR A O 1
ATOM 594 N N . ALA A 1 73 ? 18.770 -11.307 30.726 1.00 83.38 73 ALA A N 1
ATOM 595 C CA . ALA A 1 73 ? 19.754 -10.592 31.547 1.00 83.38 73 ALA A CA 1
ATOM 596 C C . ALA A 1 73 ? 21.180 -10.674 30.963 1.00 83.38 73 ALA A C 1
ATOM 598 O O . ALA A 1 73 ? 21.988 -9.764 31.148 1.00 83.38 73 ALA A O 1
ATOM 599 N N . SER A 1 74 ? 21.491 -11.746 30.225 1.00 89.19 74 SER A N 1
ATOM 600 C CA . SER A 1 74 ? 22.751 -11.883 29.490 1.00 89.19 74 SER A CA 1
ATOM 601 C C . SER A 1 74 ? 22.596 -11.381 28.058 1.00 89.19 74 SER A C 1
ATOM 603 O O . SER A 1 74 ? 21.765 -11.881 27.304 1.00 89.19 74 SER A O 1
ATOM 605 N N . ARG A 1 75 ? 23.457 -10.441 27.646 1.00 84.25 75 ARG A N 1
ATOM 606 C CA . ARG A 1 75 ? 23.472 -9.898 26.275 1.00 84.25 75 ARG A CA 1
ATOM 607 C C . ARG A 1 75 ? 23.707 -10.975 25.214 1.00 84.25 75 ARG A C 1
ATOM 609 O O . ARG A 1 75 ? 23.084 -10.932 24.158 1.00 84.25 75 ARG A O 1
ATOM 616 N N . LEU A 1 76 ? 24.579 -11.945 25.497 1.00 87.75 76 LEU A N 1
ATOM 617 C CA . LEU A 1 76 ? 24.880 -13.030 24.561 1.00 87.75 76 LEU A CA 1
ATOM 618 C C . LEU A 1 76 ? 23.710 -14.013 24.448 1.00 87.75 76 LEU A C 1
ATOM 620 O O . LEU A 1 76 ? 23.341 -14.402 23.343 1.00 87.75 76 LEU A O 1
ATOM 624 N N . ALA A 1 77 ? 23.095 -14.372 25.580 1.00 85.19 77 ALA A N 1
ATOM 625 C CA . ALA A 1 77 ? 21.910 -15.226 25.582 1.00 85.19 77 ALA A CA 1
ATOM 626 C C . ALA A 1 77 ? 20.738 -14.536 24.873 1.00 85.19 77 ALA A C 1
ATOM 628 O O . ALA A 1 77 ? 20.088 -15.151 24.037 1.00 85.19 77 ALA A O 1
ATOM 629 N N . ALA A 1 78 ? 20.525 -13.241 25.126 1.00 83.38 78 ALA A N 1
ATOM 630 C CA . ALA A 1 78 ? 19.521 -12.439 24.439 1.00 83.38 78 ALA A CA 1
ATOM 631 C C . ALA A 1 78 ? 19.738 -12.408 22.921 1.00 83.38 78 ALA A C 1
ATOM 633 O O . ALA A 1 78 ? 18.784 -12.583 22.165 1.00 83.38 78 ALA A O 1
ATOM 634 N N . PHE A 1 79 ? 20.985 -12.241 22.471 1.00 85.19 79 PHE A N 1
ATOM 635 C CA . PHE A 1 79 ? 21.330 -12.296 21.052 1.00 85.19 79 PHE A CA 1
ATOM 636 C C . PHE A 1 79 ? 21.037 -13.673 20.443 1.00 85.19 79 PHE A C 1
ATOM 638 O O . PHE A 1 79 ? 20.368 -13.754 19.415 1.00 85.19 79 PHE A O 1
ATOM 645 N N . ALA A 1 80 ? 21.474 -14.756 21.093 1.0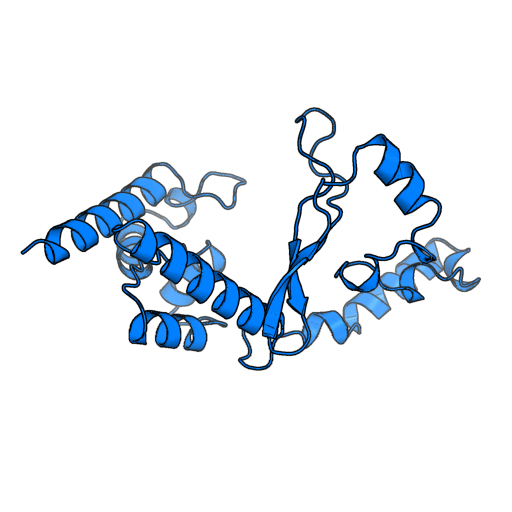0 87.12 80 ALA A N 1
ATOM 646 C CA . ALA A 1 80 ? 21.246 -16.120 20.616 1.00 87.12 80 ALA A CA 1
ATOM 647 C C . ALA A 1 80 ? 19.751 -16.473 20.566 1.00 87.12 80 ALA A C 1
ATOM 649 O O . ALA A 1 80 ? 19.272 -16.982 19.554 1.00 87.12 80 ALA A O 1
ATOM 650 N N . ILE A 1 81 ? 19.004 -16.147 21.626 1.00 83.38 81 ILE A N 1
ATOM 651 C CA . ILE A 1 81 ? 17.553 -16.345 21.699 1.00 83.38 81 ILE A CA 1
ATOM 652 C C . ILE A 1 81 ? 16.869 -15.536 20.601 1.00 83.38 81 ILE A C 1
ATOM 654 O O . ILE A 1 81 ? 16.097 -16.115 19.854 1.00 83.38 81 ILE A O 1
ATOM 658 N N . SER A 1 82 ? 17.188 -14.248 20.446 1.00 79.56 82 SER A N 1
ATOM 659 C CA . SER A 1 82 ? 16.613 -13.397 19.396 1.00 79.56 82 SER A CA 1
ATOM 660 C C . SER A 1 82 ? 16.906 -13.929 17.991 1.00 79.56 82 SER A C 1
ATOM 662 O O . SER A 1 82 ? 16.035 -13.914 17.124 1.00 79.56 82 SER A O 1
ATOM 664 N N . HIS A 1 83 ? 18.115 -14.436 17.742 1.00 82.25 83 HIS A N 1
ATOM 665 C CA . HIS A 1 83 ? 18.462 -15.004 16.442 1.00 82.25 83 HIS A CA 1
ATOM 666 C C . HIS A 1 83 ? 17.667 -16.285 16.151 1.00 82.25 83 HIS A C 1
ATOM 668 O O . HIS A 1 83 ? 17.096 -16.424 15.070 1.00 82.25 83 HIS A O 1
ATOM 674 N N . LEU A 1 84 ? 17.564 -17.186 17.133 1.00 81.81 84 LEU A N 1
ATOM 675 C CA . LEU A 1 84 ? 16.780 -18.416 17.019 1.00 81.81 84 LEU A CA 1
ATOM 676 C C . LEU A 1 84 ? 15.285 -18.107 16.875 1.00 81.81 84 LEU A C 1
ATOM 678 O O . LEU A 1 84 ? 14.642 -18.578 15.940 1.00 81.81 84 LEU A O 1
ATOM 682 N N . THR A 1 85 ? 14.716 -17.270 17.740 1.00 75.50 85 THR A N 1
ATOM 683 C CA . THR A 1 85 ? 13.287 -16.943 17.690 1.00 75.50 85 THR A CA 1
ATOM 684 C C . THR A 1 85 ? 12.911 -16.179 16.428 1.00 75.50 85 THR A C 1
ATOM 686 O O . THR A 1 85 ? 11.849 -16.450 15.884 1.00 75.50 85 THR A O 1
ATOM 689 N N . ASN A 1 86 ? 13.758 -15.298 15.887 1.00 68.69 86 ASN A N 1
ATOM 690 C CA . ASN A 1 86 ? 13.478 -14.652 14.599 1.00 68.69 86 ASN A CA 1
ATOM 691 C C . ASN A 1 86 ? 13.513 -15.644 13.424 1.00 68.69 86 ASN A C 1
ATOM 693 O O . ASN A 1 86 ? 12.733 -15.484 12.486 1.00 68.69 86 ASN A O 1
ATOM 697 N N . GLN A 1 87 ? 14.353 -16.685 13.470 1.00 65.44 87 GLN A N 1
ATOM 698 C CA . GLN A 1 87 ? 14.327 -17.748 12.457 1.00 65.44 87 GLN A CA 1
ATOM 699 C C . GLN A 1 87 ? 13.067 -18.627 12.553 1.00 65.44 87 GLN A C 1
ATOM 701 O O . GLN A 1 87 ? 12.540 -19.047 11.515 1.00 65.44 87 GLN A O 1
ATOM 706 N N . PHE A 1 88 ? 12.567 -18.865 13.772 1.00 60.22 88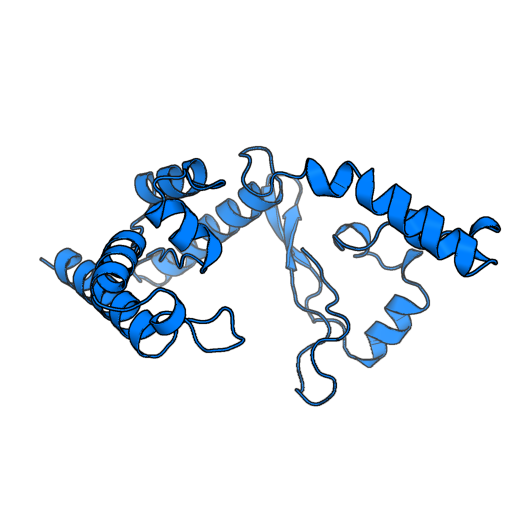 PHE A N 1
ATOM 707 C CA . PHE A 1 88 ? 11.424 -19.744 14.064 1.00 60.22 88 PHE A CA 1
ATOM 708 C C . PHE A 1 88 ? 10.090 -19.017 14.316 1.00 60.22 88 PHE A C 1
ATOM 710 O O . PHE A 1 88 ? 9.086 -19.668 14.599 1.00 60.22 88 PHE A O 1
ATOM 717 N N . SER A 1 89 ? 10.039 -17.687 14.213 1.00 55.94 89 SER A N 1
ATOM 718 C CA . SER A 1 89 ? 8.814 -16.906 14.418 1.00 55.94 89 SER A CA 1
ATOM 719 C C . SER A 1 89 ? 7.832 -17.149 13.269 1.00 55.94 89 SER A C 1
ATOM 721 O O . SER A 1 89 ? 7.908 -16.520 12.212 1.00 55.94 89 SER A O 1
ATOM 723 N N . SER A 1 90 ? 6.892 -18.070 13.488 1.00 51.94 90 SER A N 1
ATOM 724 C CA . SER A 1 90 ? 5.803 -18.404 12.558 1.00 51.94 90 SER A CA 1
ATOM 725 C C . SER A 1 90 ? 4.906 -17.202 12.257 1.00 51.94 90 SER A C 1
ATOM 727 O O . SER A 1 90 ? 4.474 -16.999 11.127 1.00 51.94 90 SER A O 1
ATOM 729 N N . ARG A 1 91 ? 4.714 -16.314 13.241 1.00 53.66 91 ARG A N 1
ATOM 730 C CA . ARG A 1 91 ? 3.809 -15.160 13.128 1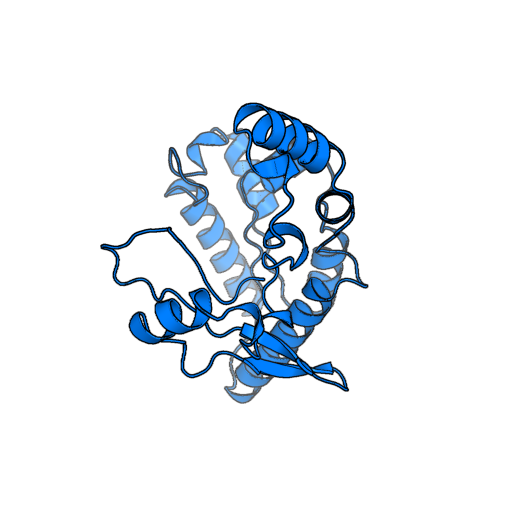.00 53.66 91 ARG A CA 1
ATOM 731 C C . ARG A 1 91 ? 4.200 -14.161 12.032 1.00 53.66 91 ARG A C 1
ATOM 733 O O . ARG A 1 91 ? 3.341 -13.413 11.583 1.00 53.66 91 ARG A O 1
ATOM 740 N N . ARG A 1 92 ? 5.476 -14.124 11.620 1.00 56.22 92 ARG A N 1
ATOM 741 C CA . ARG A 1 92 ? 5.946 -13.293 10.495 1.00 56.22 92 ARG A CA 1
ATOM 742 C C . ARG A 1 92 ? 5.999 -14.037 9.162 1.00 56.22 92 ARG A C 1
ATOM 744 O O . ARG A 1 92 ? 5.942 -13.374 8.136 1.00 56.22 92 ARG A O 1
ATOM 751 N N . LYS A 1 93 ? 6.141 -15.365 9.170 1.00 55.28 93 LYS A N 1
ATOM 752 C CA . LYS A 1 93 ? 6.266 -16.168 7.944 1.00 55.28 93 LYS A CA 1
ATOM 753 C C . LYS A 1 93 ? 4.914 -16.540 7.332 1.00 55.28 93 LYS A C 1
ATOM 755 O O . LYS A 1 93 ? 4.842 -16.634 6.116 1.00 55.28 93 LYS A O 1
ATOM 760 N N . ASP A 1 94 ? 3.865 -16.650 8.148 1.00 56.88 94 ASP A N 1
ATOM 761 C CA . ASP A 1 94 ? 2.559 -17.152 7.693 1.00 56.88 94 ASP A CA 1
ATOM 762 C C . ASP A 1 94 ? 1.479 -16.060 7.564 1.00 56.88 94 ASP A C 1
ATOM 764 O O . ASP A 1 94 ? 0.335 -16.358 7.225 1.00 56.88 94 ASP A O 1
ATOM 768 N N . TYR A 1 95 ? 1.797 -14.790 7.860 1.00 68.00 95 TYR A N 1
ATOM 769 C CA . TYR A 1 95 ? 0.828 -13.704 7.687 1.00 68.00 95 TYR A CA 1
ATOM 770 C C . TYR A 1 95 ? 0.820 -13.231 6.234 1.00 68.00 95 TYR A C 1
ATOM 772 O O . TYR A 1 95 ? 1.553 -12.316 5.855 1.00 68.00 95 TYR A O 1
ATOM 780 N N . ASP A 1 96 ? -0.032 -13.856 5.433 1.00 82.12 96 ASP A N 1
ATOM 781 C CA . ASP A 1 96 ? -0.336 -13.384 4.092 1.00 82.12 96 ASP A CA 1
ATOM 782 C C . ASP A 1 96 ? -1.245 -12.145 4.172 1.00 82.12 96 ASP A C 1
ATOM 784 O O . ASP A 1 96 ? -2.440 -12.222 4.476 1.00 82.12 96 ASP A O 1
ATOM 788 N N . PHE A 1 97 ? -0.659 -10.970 3.927 1.00 84.56 97 PHE A N 1
ATOM 789 C CA . PHE A 1 97 ? -1.383 -9.697 3.914 1.00 84.56 97 PHE A CA 1
ATOM 790 C C . PHE A 1 97 ? -2.404 -9.606 2.773 1.00 84.56 97 PHE A C 1
ATOM 792 O O . PHE A 1 97 ? -3.331 -8.799 2.869 1.00 84.56 97 PHE A O 1
ATOM 799 N N . PHE A 1 98 ? -2.260 -10.414 1.725 1.00 88.12 98 PHE A N 1
ATOM 800 C CA . PHE A 1 98 ? -3.044 -10.341 0.496 1.00 88.12 98 PHE A CA 1
ATOM 801 C C . PHE A 1 98 ? -4.091 -11.449 0.378 1.00 88.12 98 PHE A C 1
ATOM 803 O O . PHE A 1 98 ? -4.977 -11.343 -0.471 1.00 88.12 98 PHE A O 1
ATOM 810 N N . ALA A 1 99 ? -4.060 -12.457 1.253 1.00 89.50 99 ALA A N 1
ATOM 811 C CA . ALA A 1 99 ? -5.113 -13.463 1.347 1.00 89.50 99 ALA A CA 1
ATOM 812 C C . ALA A 1 99 ? -6.502 -12.818 1.518 1.00 89.50 99 ALA A C 1
ATOM 814 O O . ALA A 1 99 ? -6.660 -11.854 2.269 1.00 89.50 99 ALA A O 1
ATOM 815 N N . ASP A 1 100 ? -7.532 -13.380 0.877 1.00 87.00 100 ASP A N 1
ATOM 816 C CA . ASP A 1 100 ? -8.929 -12.914 0.989 1.00 87.00 100 ASP A CA 1
ATOM 817 C C . ASP A 1 100 ? -9.432 -12.865 2.440 1.00 87.00 100 ASP A C 1
ATOM 819 O O . ASP A 1 100 ? -10.210 -11.997 2.838 1.00 87.00 100 ASP A O 1
ATOM 823 N N . THR A 1 101 ? -8.953 -13.787 3.272 1.00 89.00 101 THR A N 1
ATOM 824 C CA . THR A 1 101 ? -9.307 -13.859 4.692 1.00 89.00 101 THR A CA 1
ATOM 825 C C . THR A 1 101 ? -8.490 -12.906 5.566 1.00 89.00 101 THR A C 1
ATOM 827 O O . THR A 1 101 ? -8.703 -12.857 6.778 1.00 89.00 101 THR A O 1
ATOM 830 N N . SER A 1 102 ? -7.526 -12.173 5.001 1.00 90.44 102 SER A N 1
ATOM 831 C CA . SER A 1 102 ? -6.692 -11.253 5.765 1.00 90.44 102 SER A CA 1
ATOM 832 C C . SER A 1 102 ? -7.484 -9.995 6.139 1.00 90.44 102 SER A C 1
ATOM 834 O O . SER A 1 102 ? -8.147 -9.361 5.316 1.00 90.44 102 SER A O 1
ATOM 836 N N . ILE A 1 103 ? -7.356 -9.578 7.402 1.00 88.50 103 ILE A N 1
ATOM 837 C CA . ILE A 1 103 ? -7.932 -8.312 7.887 1.00 88.50 103 ILE A CA 1
ATOM 838 C C . ILE A 1 103 ? -7.384 -7.124 7.082 1.00 88.50 103 ILE A C 1
ATOM 840 O O . ILE A 1 103 ? -8.086 -6.139 6.878 1.00 88.50 103 ILE A O 1
ATOM 844 N N . SER A 1 104 ? -6.131 -7.204 6.620 1.00 88.62 104 SER A N 1
ATOM 845 C CA . SER A 1 104 ? -5.499 -6.123 5.857 1.00 88.62 104 SER A CA 1
ATOM 846 C C . SER A 1 104 ? -6.171 -5.923 4.500 1.00 88.62 104 SER A C 1
ATOM 848 O O . SER A 1 104 ? -6.442 -4.781 4.128 1.00 88.62 104 SER A O 1
ATOM 850 N N . ARG A 1 105 ? -6.488 -7.018 3.799 1.00 91.31 105 ARG A N 1
ATOM 851 C CA . ARG A 1 105 ? -7.201 -6.985 2.521 1.00 91.31 105 ARG A CA 1
ATOM 852 C C . ARG A 1 105 ? -8.636 -6.511 2.700 1.00 91.31 105 ARG A C 1
ATOM 854 O O . ARG A 1 105 ? -9.026 -5.557 2.040 1.00 91.31 105 ARG A O 1
ATOM 861 N N . GLN A 1 106 ? -9.373 -7.082 3.653 1.00 92.88 106 GLN A N 1
ATOM 862 C CA . GLN A 1 106 ? -10.744 -6.650 3.955 1.00 92.88 106 GLN A CA 1
ATOM 863 C C . GLN A 1 106 ? -10.806 -5.157 4.298 1.00 92.88 106 GLN A C 1
ATOM 865 O O . GLN A 1 106 ? -11.654 -4.429 3.792 1.00 92.88 106 GLN A O 1
ATOM 870 N N . LEU A 1 107 ? -9.868 -4.669 5.116 1.00 93.00 107 LEU A N 1
ATOM 871 C CA . LEU A 1 107 ? -9.787 -3.253 5.458 1.00 93.00 107 LEU A CA 1
ATOM 872 C C . LEU A 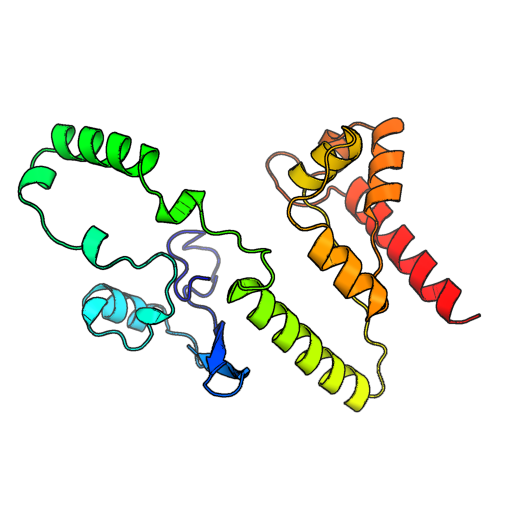1 107 ? -9.505 -2.382 4.226 1.00 93.00 107 LEU A C 1
ATOM 874 O O . LEU A 1 107 ? -10.133 -1.338 4.073 1.00 93.00 107 LEU A O 1
ATOM 878 N N . ALA A 1 108 ? -8.578 -2.792 3.357 1.00 93.25 108 ALA A N 1
ATOM 879 C CA . ALA A 1 10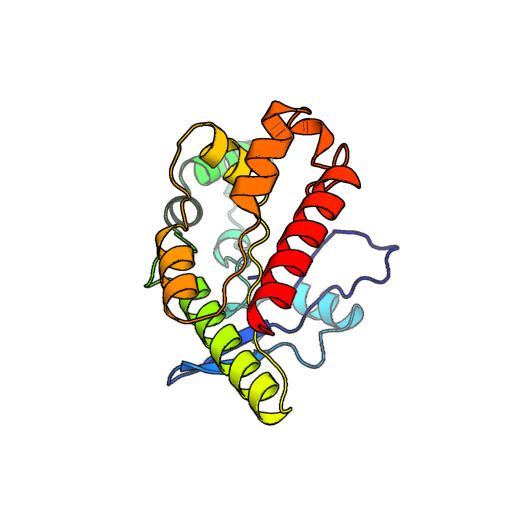8 ? -8.268 -2.065 2.129 1.00 93.25 108 ALA A CA 1
ATOM 880 C C . ALA A 1 108 ? -9.478 -1.995 1.185 1.00 93.25 108 ALA A C 1
ATOM 882 O O . ALA A 1 108 ? -9.793 -0.917 0.688 1.00 93.25 108 ALA A O 1
ATOM 883 N N . GLU A 1 109 ? -10.188 -3.109 0.996 1.00 94.06 109 GLU A N 1
ATOM 884 C CA . GLU A 1 109 ? -11.405 -3.178 0.179 1.00 94.06 109 GLU A CA 1
ATOM 885 C C . GLU A 1 109 ? -12.493 -2.247 0.724 1.00 94.06 109 GLU A C 1
ATOM 887 O O . GLU A 1 109 ? -13.027 -1.428 -0.021 1.00 94.06 109 GLU A O 1
ATOM 892 N N . ARG A 1 110 ? -12.740 -2.263 2.040 1.00 95.25 110 ARG A N 1
ATOM 893 C CA . ARG A 1 110 ? -13.707 -1.350 2.667 1.00 95.25 110 ARG A CA 1
ATOM 894 C C . ARG A 1 110 ? -13.319 0.120 2.508 1.00 95.25 110 ARG A C 1
ATOM 896 O O . ARG A 1 110 ? -14.188 0.951 2.259 1.00 95.25 110 ARG A O 1
ATOM 903 N N . ILE A 1 111 ? -12.031 0.457 2.618 1.00 95.44 111 ILE A N 1
ATOM 904 C CA . ILE A 1 111 ? -11.543 1.827 2.375 1.00 95.44 111 ILE A CA 1
ATOM 905 C C . ILE A 1 111 ? -11.779 2.239 0.918 1.00 95.44 111 ILE A C 1
ATOM 907 O O . ILE A 1 111 ? -12.228 3.356 0.676 1.00 95.44 111 ILE A O 1
ATOM 911 N N . ILE A 1 112 ? -11.493 1.352 -0.039 1.00 96.38 112 ILE A N 1
ATOM 912 C CA . ILE A 1 112 ? -11.723 1.592 -1.470 1.00 96.38 112 ILE A CA 1
ATOM 913 C C . ILE A 1 112 ? -13.209 1.841 -1.740 1.00 96.38 112 ILE A C 1
ATOM 915 O O . ILE A 1 112 ? -13.547 2.817 -2.407 1.00 96.38 112 ILE A O 1
ATOM 919 N N . GLU A 1 113 ? -14.095 1.008 -1.193 1.00 96.50 113 GLU A N 1
ATOM 920 C CA . GLU A 1 113 ? -15.546 1.143 -1.353 1.00 96.50 113 GLU A CA 1
ATOM 921 C C . GLU A 1 113 ? -16.071 2.463 -0.781 1.00 96.50 113 GLU A C 1
ATOM 923 O O . GLU A 1 113 ? -16.804 3.179 -1.467 1.00 96.50 113 GLU A O 1
ATOM 928 N N . ALA A 1 114 ? -15.672 2.805 0.448 1.00 96.50 114 ALA A N 1
ATOM 929 C CA . ALA A 1 114 ? -16.083 4.045 1.098 1.00 96.50 114 ALA A CA 1
ATOM 930 C C . ALA A 1 114 ? -15.578 5.271 0.327 1.00 96.50 114 ALA A C 1
ATOM 932 O O . ALA A 1 114 ? -16.355 6.162 -0.001 1.00 96.50 114 ALA A O 1
ATOM 933 N N . PHE A 1 115 ? -14.298 5.281 -0.050 1.00 96.81 115 PHE A N 1
ATOM 934 C CA . PHE A 1 115 ? -13.728 6.399 -0.794 1.00 96.81 115 PHE A CA 1
ATOM 935 C C . PHE A 1 115 ? -14.347 6.540 -2.190 1.00 96.81 115 PHE A C 1
ATOM 937 O O . PHE A 1 115 ? -14.592 7.653 -2.652 1.00 96.81 115 PHE A O 1
ATOM 944 N N . ARG A 1 116 ? -14.668 5.428 -2.860 1.00 97.56 116 ARG A N 1
ATOM 945 C CA . ARG A 1 116 ? -15.411 5.460 -4.122 1.00 97.56 116 ARG A CA 1
ATOM 946 C C . ARG A 1 116 ? -16.784 6.100 -3.947 1.00 97.56 116 ARG A C 1
ATOM 948 O O . ARG A 1 116 ? -17.169 6.891 -4.802 1.00 97.56 116 ARG A O 1
ATOM 955 N N . ALA A 1 117 ? -17.519 5.752 -2.891 1.00 97.50 117 ALA A N 1
ATOM 956 C CA . ALA A 1 117 ? -18.824 6.349 -2.621 1.00 97.50 117 ALA A CA 1
ATOM 957 C C . ALA A 1 117 ? -18.714 7.876 -2.474 1.00 97.50 117 ALA A C 1
ATOM 959 O O . ALA A 1 117 ? -19.426 8.592 -3.176 1.00 97.50 117 ALA A O 1
ATOM 960 N N . ASP A 1 118 ? -17.749 8.355 -1.683 1.00 97.88 118 ASP A N 1
ATOM 961 C CA . ASP A 1 118 ? -17.491 9.788 -1.488 1.00 97.88 118 ASP A CA 1
ATOM 962 C C . ASP A 1 118 ? -17.144 10.499 -2.812 1.00 97.88 118 ASP A C 1
ATOM 964 O O . ASP A 1 118 ? -17.643 11.585 -3.108 1.00 97.88 118 ASP A O 1
ATOM 968 N N . VAL A 1 119 ? -16.305 9.879 -3.652 1.00 98.00 119 VAL A N 1
ATOM 969 C CA . VAL A 1 119 ? -15.914 10.430 -4.962 1.00 98.00 119 VAL A CA 1
ATOM 970 C C . VAL A 1 119 ? -17.113 10.539 -5.907 1.00 98.00 119 VAL A C 1
ATOM 972 O O . VAL A 1 119 ? -17.244 11.537 -6.619 1.00 98.00 119 VAL A O 1
ATOM 975 N N . LEU A 1 120 ? -17.998 9.540 -5.911 1.00 97.25 120 LEU A N 1
ATOM 976 C CA . LEU A 1 120 ? -19.206 9.552 -6.738 1.00 97.25 120 LEU A CA 1
ATOM 977 C C . LEU A 1 120 ? -20.247 10.557 -6.230 1.00 97.25 120 LEU A C 1
ATOM 979 O O . LEU A 1 120 ? -20.886 11.219 -7.047 1.00 97.25 120 LEU A O 1
ATOM 983 N N . GLU A 1 121 ? -20.398 10.714 -4.912 1.00 98.06 121 GLU A N 1
ATOM 984 C CA . GLU A 1 121 ? -21.242 11.757 -4.310 1.00 98.06 121 GLU A CA 1
ATOM 985 C C . GLU A 1 121 ? -20.759 13.157 -4.711 1.00 98.06 121 GLU A C 1
ATOM 987 O O . GLU A 1 121 ? -21.558 14.012 -5.093 1.00 98.06 121 GLU A O 1
ATOM 992 N N . ALA A 1 122 ? -19.440 13.359 -4.744 1.00 98.06 122 ALA A N 1
ATOM 993 C CA . ALA A 1 122 ? -18.802 14.573 -5.246 1.00 98.06 122 ALA A CA 1
ATOM 994 C C . ALA A 1 122 ? -18.822 14.708 -6.786 1.00 98.06 122 ALA A C 1
ATOM 996 O O . ALA A 1 122 ? -18.104 15.543 -7.339 1.00 98.06 122 ALA A O 1
ATOM 997 N N . GLN A 1 123 ? -19.606 13.882 -7.492 1.00 97.88 123 GLN A N 1
ATOM 998 C CA . GLN A 1 123 ? -19.754 13.877 -8.955 1.00 97.88 123 GLN A CA 1
ATOM 999 C C . GLN A 1 123 ? -18.422 13.745 -9.713 1.00 97.88 123 GLN A C 1
ATOM 1001 O O . GLN A 1 123 ? -18.269 14.241 -10.829 1.00 97.88 123 GLN A O 1
ATOM 1006 N N . SER A 1 124 ? -17.445 13.079 -9.102 1.00 96.81 124 SER A N 1
ATOM 1007 C CA . SER A 1 124 ? -16.108 12.879 -9.653 1.00 96.81 124 SER A CA 1
ATOM 1008 C C . SER A 1 124 ? -15.913 11.438 -10.126 1.00 96.81 124 SER A C 1
ATOM 1010 O O . SER A 1 124 ? -16.661 10.525 -9.768 1.00 96.81 124 SER A O 1
ATOM 1012 N N . ARG A 1 125 ? -14.890 11.209 -10.957 1.00 95.19 125 ARG A N 1
ATOM 1013 C CA . ARG A 1 125 ? -14.547 9.866 -11.442 1.00 95.19 125 ARG A CA 1
ATOM 1014 C C . ARG A 1 125 ? -13.617 9.165 -10.458 1.00 95.19 125 ARG A C 1
ATOM 1016 O O . ARG A 1 125 ? -12.544 9.673 -10.145 1.00 95.19 125 ARG A O 1
ATOM 1023 N N . PHE A 1 126 ? -14.000 7.965 -10.034 1.00 97.56 126 PHE A N 1
ATOM 1024 C CA . PHE A 1 126 ? -13.145 7.097 -9.231 1.00 97.56 126 PHE A CA 1
ATOM 1025 C C . PHE A 1 126 ? -12.262 6.219 -10.124 1.00 97.56 126 PHE A C 1
ATOM 1027 O O . PHE A 1 126 ? -12.769 5.520 -11.002 1.00 97.56 126 PHE A O 1
ATOM 1034 N N . VAL A 1 127 ? -10.950 6.248 -9.888 1.00 97.44 127 VAL A N 1
ATOM 1035 C CA . VAL A 1 127 ? -9.938 5.470 -10.617 1.00 97.44 127 VAL A CA 1
ATOM 1036 C C . VAL A 1 127 ? -8.935 4.912 -9.615 1.00 97.44 127 VAL A C 1
ATOM 1038 O O . VAL A 1 127 ? -8.551 5.609 -8.675 1.00 97.44 127 VAL A O 1
ATOM 1041 N N . ILE A 1 128 ? -8.492 3.674 -9.827 1.00 97.88 128 ILE A N 1
ATOM 1042 C CA . ILE A 1 128 ? -7.403 3.064 -9.062 1.00 97.88 128 ILE A CA 1
ATOM 1043 C C . ILE A 1 128 ? -6.158 3.041 -9.946 1.00 97.88 128 ILE A C 1
ATOM 1045 O O . ILE A 1 128 ? -6.229 2.657 -11.109 1.00 97.88 128 ILE A O 1
ATOM 1049 N N . VAL A 1 129 ? -5.013 3.428 -9.388 1.00 98.06 129 VAL A N 1
ATOM 1050 C CA . VAL A 1 129 ? -3.711 3.306 -10.051 1.00 98.06 129 VAL A CA 1
ATOM 1051 C C . VAL A 1 129 ? -2.848 2.340 -9.247 1.00 98.06 129 VAL A C 1
ATOM 1053 O O . VAL A 1 129 ? -2.594 2.576 -8.064 1.00 98.06 129 VAL A O 1
ATOM 1056 N N . HIS A 1 130 ? -2.399 1.257 -9.876 1.00 97.62 130 HIS A N 1
ATOM 1057 C CA . HIS A 1 130 ? -1.413 0.348 -9.296 1.00 97.62 130 HIS A CA 1
ATOM 1058 C C . HIS A 1 130 ? -0.006 0.921 -9.510 1.00 97.62 130 HIS A C 1
ATOM 1060 O O . HIS A 1 130 ? 0.347 1.320 -10.611 1.00 97.62 130 HIS A O 1
ATOM 1066 N N . LEU A 1 131 ? 0.802 0.991 -8.451 1.00 97.25 131 LEU A N 1
ATOM 1067 C CA . LEU A 1 131 ? 2.187 1.470 -8.515 1.00 97.25 131 LEU A CA 1
ATOM 1068 C C . LEU A 1 131 ? 3.123 0.353 -8.023 1.00 97.25 131 LEU A C 1
ATOM 1070 O O . LEU A 1 131 ? 3.384 0.271 -6.817 1.00 97.25 131 LEU A O 1
ATOM 1074 N N . PRO A 1 132 ? 3.593 -0.547 -8.910 1.00 95.44 132 PRO A N 1
ATOM 1075 C CA . PRO A 1 132 ? 4.425 -1.675 -8.507 1.00 95.44 132 PRO A CA 1
ATOM 1076 C C . PRO A 1 132 ? 5.790 -1.206 -7.993 1.00 95.44 132 PRO A C 1
ATOM 1078 O O . PRO A 1 132 ? 6.506 -0.449 -8.650 1.00 95.44 132 PRO A O 1
ATOM 1081 N N . THR A 1 133 ? 6.194 -1.703 -6.825 1.00 94.38 133 THR A N 1
ATOM 1082 C CA . THR A 1 133 ? 7.551 -1.456 -6.311 1.00 94.38 133 THR A CA 1
ATOM 1083 C C . THR A 1 133 ? 8.599 -2.253 -7.099 1.00 94.38 133 THR A C 1
ATOM 1085 O O . THR A 1 133 ? 8.273 -3.127 -7.905 1.00 94.38 133 THR A O 1
ATOM 1088 N N . GLN A 1 134 ? 9.883 -1.984 -6.848 1.00 94.12 134 GLN A N 1
ATOM 1089 C CA . GLN A 1 134 ? 10.984 -2.605 -7.590 1.00 94.12 134 GLN A CA 1
ATOM 1090 C C . GLN A 1 134 ? 10.965 -4.143 -7.554 1.00 94.12 134 GLN A C 1
ATOM 1092 O O . GLN A 1 134 ? 11.229 -4.770 -8.576 1.00 94.12 134 GLN A O 1
ATOM 1097 N N . LYS A 1 135 ? 10.656 -4.768 -6.406 1.00 93.75 135 LYS A N 1
ATOM 1098 C CA . LYS A 1 135 ? 10.610 -6.239 -6.300 1.00 93.75 135 LYS A CA 1
ATOM 1099 C C . LYS A 1 135 ? 9.503 -6.843 -7.193 1.00 93.75 135 LYS A C 1
ATOM 1101 O O . LYS A 1 135 ? 9.873 -7.604 -8.081 1.00 93.75 135 LYS A O 1
ATOM 1106 N N . PRO A 1 136 ? 8.211 -6.489 -7.035 1.00 94.75 136 PRO A N 1
ATOM 1107 C CA . PRO A 1 136 ? 7.133 -6.907 -7.934 1.00 94.75 136 PRO A CA 1
ATOM 1108 C C . PRO A 1 136 ? 7.452 -6.712 -9.416 1.00 94.75 136 PRO A C 1
ATOM 1110 O O . PRO A 1 136 ? 7.250 -7.623 -10.210 1.00 94.75 136 PRO A O 1
ATOM 1113 N N . LEU A 1 137 ? 8.020 -5.562 -9.792 1.00 95.81 137 LEU A N 1
ATOM 1114 C CA . LEU A 1 137 ? 8.377 -5.295 -11.185 1.00 95.81 137 LEU A CA 1
ATOM 1115 C C . LEU A 1 137 ? 9.487 -6.238 -11.689 1.00 95.81 137 LEU A C 1
ATOM 1117 O O . LEU A 1 137 ? 9.415 -6.742 -12.807 1.00 95.81 137 LEU A O 1
ATOM 1121 N N . ARG A 1 138 ? 10.499 -6.525 -10.856 1.00 94.94 138 ARG A N 1
ATOM 1122 C CA . ARG A 1 138 ? 11.548 -7.515 -11.163 1.00 94.94 138 ARG A CA 1
ATOM 1123 C C . ARG A 1 138 ? 11.010 -8.941 -11.234 1.00 94.94 138 ARG A C 1
ATOM 1125 O O . ARG A 1 138 ? 11.552 -9.734 -12.000 1.00 94.94 138 ARG A O 1
ATOM 1132 N N . ASP A 1 139 ? 10.016 -9.278 -10.419 1.00 95.56 139 ASP A N 1
ATOM 1133 C CA . ASP A 1 139 ? 9.362 -10.583 -10.455 1.00 95.56 139 ASP A CA 1
ATOM 1134 C C . ASP A 1 139 ? 8.577 -10.739 -11.765 1.00 95.56 139 ASP A C 1
ATOM 1136 O O . ASP A 1 139 ? 8.825 -11.702 -12.488 1.00 95.56 139 ASP A O 1
ATOM 1140 N N . LEU A 1 140 ? 7.774 -9.743 -12.152 1.00 95.94 140 LEU A N 1
ATOM 1141 C CA . LEU A 1 140 ? 7.063 -9.732 -13.436 1.00 95.94 140 LEU A CA 1
ATOM 1142 C C . LEU A 1 140 ? 8.004 -9.817 -14.645 1.00 95.94 140 LEU A C 1
ATOM 1144 O O . LEU A 1 140 ? 7.766 -10.615 -15.544 1.00 95.94 140 LEU A O 1
ATOM 1148 N N . PHE A 1 141 ? 9.104 -9.057 -14.652 1.00 95.75 141 PHE A N 1
ATOM 1149 C CA . PHE A 1 141 ? 10.113 -9.129 -15.721 1.00 95.75 141 PHE A CA 1
ATOM 1150 C C . PHE A 1 141 ? 10.755 -10.518 -15.851 1.00 95.75 141 PHE A C 1
ATOM 1152 O O . PHE A 1 141 ? 11.213 -10.902 -16.919 1.00 95.75 141 PHE A O 1
ATOM 1159 N N . LYS A 1 142 ? 10.798 -11.287 -14.759 1.00 96.06 142 LYS A N 1
ATOM 1160 C CA . LYS A 1 142 ? 11.281 -12.676 -14.738 1.00 96.06 142 LYS A CA 1
ATOM 1161 C C . LYS A 1 142 ? 10.153 -13.694 -14.913 1.00 96.06 142 LYS A C 1
ATOM 1163 O O . LYS A 1 142 ? 10.359 -14.859 -14.573 1.00 96.06 142 LYS A O 1
ATOM 1168 N N . GLU A 1 143 ? 8.980 -13.253 -15.363 1.00 96.00 143 GLU A N 1
ATOM 1169 C CA . GLU A 1 143 ? 7.781 -14.075 -15.552 1.00 96.00 143 GLU A CA 1
ATOM 1170 C C . GLU A 1 143 ? 7.337 -14.799 -14.269 1.00 96.00 143 GLU A C 1
ATOM 1172 O O . GLU A 1 143 ? 6.784 -15.899 -14.296 1.00 96.00 143 GLU A O 1
ATOM 1177 N N . ARG A 1 144 ? 7.595 -14.193 -13.106 1.00 96.88 144 ARG A N 1
ATOM 1178 C CA . ARG A 1 144 ? 7.142 -14.712 -11.814 1.00 96.88 144 ARG A CA 1
ATOM 1179 C C . ARG A 1 144 ? 5.810 -14.068 -11.438 1.00 96.88 144 ARG A C 1
ATOM 1181 O O . ARG A 1 144 ? 5.659 -12.857 -11.603 1.00 96.88 144 ARG A O 1
ATOM 1188 N N . PRO A 1 145 ? 4.862 -14.848 -10.893 1.00 93.75 145 PRO A N 1
ATOM 1189 C CA . PRO A 1 145 ? 3.577 -14.313 -10.472 1.00 93.75 145 PRO A CA 1
ATOM 1190 C C . PRO A 1 145 ? 3.740 -13.355 -9.288 1.00 93.75 145 PRO A C 1
ATOM 1192 O O . PRO A 1 145 ? 4.606 -13.548 -8.430 1.00 93.75 145 PRO A O 1
ATOM 1195 N N . LEU A 1 146 ? 2.873 -12.343 -9.222 1.00 95.00 146 LEU A N 1
ATOM 1196 C CA . LEU A 1 146 ? 2.775 -11.466 -8.060 1.00 95.00 146 LEU A CA 1
ATOM 1197 C C . LEU A 1 146 ? 2.075 -12.186 -6.906 1.00 95.00 146 LEU A C 1
ATOM 1199 O O . LEU A 1 146 ? 1.027 -12.798 -7.096 1.00 95.00 146 LEU A O 1
ATOM 1203 N N . GLU A 1 147 ? 2.596 -12.020 -5.688 1.00 92.38 147 GLU A N 1
ATOM 1204 C CA . GLU A 1 147 ? 1.978 -12.543 -4.453 1.00 92.38 147 GLU A CA 1
ATOM 1205 C C . GLU A 1 147 ? 0.537 -12.028 -4.247 1.00 92.38 147 GLU A C 1
ATOM 1207 O O . GLU A 1 147 ? -0.248 -12.636 -3.531 1.00 92.38 147 GLU A O 1
ATOM 1212 N N . TYR A 1 148 ? 0.183 -10.911 -4.885 1.00 94.19 148 TYR A N 1
ATOM 1213 C CA . TYR A 1 148 ? -1.112 -10.243 -4.773 1.00 94.19 148 TYR A CA 1
ATOM 1214 C C . TYR A 1 148 ? -1.869 -10.158 -6.109 1.00 94.19 148 TYR A C 1
ATOM 1216 O O . TYR A 1 148 ? -2.734 -9.293 -6.264 1.00 94.19 148 TYR A O 1
ATOM 1224 N N . GLN A 1 149 ? -1.561 -11.036 -7.074 1.00 95.12 149 GLN A N 1
ATOM 1225 C CA . GLN A 1 149 ? -2.208 -11.033 -8.394 1.00 95.12 149 GLN A CA 1
ATOM 1226 C C . GLN A 1 149 ? -3.735 -11.157 -8.288 1.00 95.12 149 GLN A C 1
ATOM 1228 O O . GLN A 1 149 ? -4.448 -10.343 -8.864 1.00 95.12 149 GLN A O 1
ATOM 1233 N N . ASP A 1 150 ? -4.237 -12.074 -7.456 1.00 94.50 150 ASP A N 1
ATOM 1234 C CA . ASP A 1 150 ? -5.680 -12.276 -7.256 1.00 94.50 150 ASP A CA 1
ATOM 1235 C C . ASP A 1 150 ? -6.398 -11.004 -6.766 1.00 94.50 150 ASP A C 1
ATOM 1237 O O . ASP A 1 150 ? -7.559 -10.758 -7.098 1.00 94.50 150 ASP A O 1
ATOM 1241 N N . LEU A 1 151 ? -5.718 -10.173 -5.964 1.00 94.25 151 LEU A N 1
ATOM 1242 C CA . LEU A 1 151 ? -6.252 -8.882 -5.531 1.00 94.25 151 LEU A CA 1
ATOM 1243 C C . LEU A 1 151 ? -6.298 -7.889 -6.700 1.00 94.25 151 LEU A C 1
ATOM 1245 O O . LEU A 1 151 ? -7.306 -7.203 -6.855 1.00 94.25 151 LEU A O 1
ATOM 1249 N N . LEU A 1 152 ? -5.246 -7.809 -7.522 1.00 95.94 152 LEU A N 1
ATOM 1250 C CA . LEU A 1 152 ? -5.245 -6.941 -8.707 1.00 95.94 152 LEU A CA 1
ATOM 1251 C C . LEU A 1 152 ? -6.348 -7.331 -9.687 1.00 95.94 152 LEU A C 1
ATOM 1253 O O . LEU A 1 152 ? -7.086 -6.455 -10.132 1.00 95.94 152 LEU A O 1
ATOM 1257 N N . ASP A 1 153 ? -6.510 -8.623 -9.960 1.00 96.12 153 ASP A N 1
ATOM 1258 C CA . ASP A 1 153 ? -7.525 -9.133 -10.882 1.00 96.12 153 ASP A CA 1
ATOM 1259 C C . ASP A 1 153 ? -8.936 -8.808 -10.375 1.00 96.12 153 ASP A C 1
ATOM 1261 O O . ASP A 1 153 ? -9.787 -8.313 -11.123 1.00 96.12 153 ASP A O 1
ATOM 1265 N N . LYS A 1 154 ? -9.176 -8.990 -9.068 1.00 95.50 154 LYS A N 1
ATOM 1266 C CA . LYS A 1 154 ? -10.429 -8.581 -8.424 1.00 95.50 154 LYS A CA 1
ATOM 1267 C C . LYS A 1 154 ? -10.670 -7.081 -8.589 1.00 95.50 154 LYS A C 1
ATOM 1269 O O . LYS A 1 154 ? -11.761 -6.694 -9.010 1.00 95.50 154 LYS A O 1
ATOM 1274 N N . LEU A 1 155 ? -9.673 -6.240 -8.306 1.00 96.19 155 LEU A N 1
ATOM 1275 C CA . LEU A 1 155 ? -9.799 -4.788 -8.450 1.00 96.19 155 LEU A CA 1
ATOM 1276 C C . LEU A 1 155 ? -10.054 -4.377 -9.908 1.00 96.19 155 LEU A C 1
ATOM 1278 O O . LEU A 1 155 ? -10.925 -3.548 -10.149 1.00 96.19 155 LEU A O 1
ATOM 1282 N N . ALA A 1 156 ? -9.364 -4.982 -10.874 1.00 96.88 156 ALA A N 1
ATOM 1283 C CA . ALA A 1 156 ? -9.555 -4.723 -12.300 1.00 96.88 156 ALA A CA 1
ATOM 1284 C C . ALA A 1 156 ? -10.959 -5.112 -12.787 1.00 96.88 156 ALA A C 1
ATOM 1286 O O . ALA A 1 156 ? -11.535 -4.432 -13.631 1.00 96.88 156 ALA A O 1
ATOM 1287 N N . SER A 1 157 ? -11.533 -6.189 -12.241 1.00 97.25 157 SER A N 1
ATOM 1288 C CA . SER A 1 157 ? -12.885 -6.634 -12.601 1.00 97.25 157 SER A CA 1
ATOM 1289 C C . SER A 1 157 ? -14.000 -5.723 -12.068 1.00 97.25 157 SER A C 1
ATOM 1291 O O . SER A 1 157 ? -15.103 -5.714 -12.613 1.00 97.25 157 SER A O 1
ATOM 1293 N N . GLN A 1 158 ? -13.728 -4.966 -11.000 1.00 97.06 158 GLN A N 1
ATOM 1294 C CA . GLN A 1 158 ? -14.724 -4.155 -10.287 1.00 97.06 158 GLN A CA 1
ATOM 1295 C C . GLN A 1 158 ? -14.564 -2.649 -10.513 1.00 97.06 158 GLN A C 1
ATOM 1297 O O . GLN A 1 158 ? -15.534 -1.896 -10.401 1.00 97.06 158 GLN A O 1
ATOM 1302 N N . TYR A 1 159 ? -13.347 -2.197 -10.807 1.00 96.94 159 TYR A N 1
ATOM 1303 C CA . TYR A 1 159 ? -12.984 -0.789 -10.869 1.00 96.94 159 TYR A CA 1
ATOM 1304 C C . TYR A 1 159 ? -12.215 -0.474 -12.149 1.00 96.94 159 TYR A C 1
ATOM 1306 O O . TYR A 1 159 ? -11.618 -1.342 -12.778 1.00 96.94 159 TYR A O 1
ATOM 1314 N N . HIS A 1 160 ? -12.175 0.811 -12.506 1.00 96.75 160 HIS A N 1
ATOM 1315 C CA . HIS A 1 160 ? -11.246 1.289 -13.522 1.00 96.75 160 HIS A CA 1
ATOM 1316 C C . HIS A 1 160 ? -9.830 1.307 -12.927 1.00 96.75 160 HIS A C 1
ATOM 1318 O O . HIS A 1 160 ? -9.447 2.267 -12.252 1.00 96.75 160 HIS A O 1
ATOM 1324 N N . LEU A 1 161 ? -9.101 0.205 -13.116 1.00 97.88 161 LEU A N 1
ATOM 1325 C CA . LEU A 1 161 ? -7.718 0.031 -12.685 1.00 97.88 161 LEU A CA 1
ATOM 1326 C C . LEU A 1 161 ? -6.762 0.389 -13.827 1.00 97.88 161 LEU A C 1
ATOM 1328 O O . LEU A 1 161 ? -6.854 -0.170 -14.918 1.00 97.88 161 LEU A O 1
ATOM 1332 N N . ILE A 1 162 ? -5.823 1.289 -13.553 1.00 98.38 162 ILE A N 1
ATOM 1333 C CA . ILE A 1 162 ? -4.694 1.605 -14.428 1.00 98.38 162 ILE A CA 1
ATOM 1334 C C . ILE A 1 162 ? -3.452 0.936 -13.843 1.00 98.38 162 ILE A C 1
ATOM 1336 O O . ILE A 1 162 ? -3.073 1.229 -12.706 1.00 98.38 162 ILE A O 1
ATOM 1340 N N . ASP A 1 163 ? -2.816 0.062 -14.621 1.00 97.88 163 ASP A N 1
ATOM 1341 C CA . ASP A 1 163 ? -1.581 -0.620 -14.236 1.00 97.88 163 ASP A CA 1
ATOM 1342 C C . ASP A 1 163 ? -0.445 -0.304 -15.230 1.00 97.88 163 ASP A C 1
ATOM 1344 O O . ASP A 1 163 ? -0.505 -0.747 -16.377 1.00 97.88 163 ASP A O 1
ATOM 1348 N N . PRO A 1 164 ? 0.589 0.457 -14.823 1.00 98.12 164 PRO A N 1
ATOM 1349 C CA . PRO A 1 164 ? 1.737 0.794 -15.657 1.00 98.12 164 PRO A CA 1
ATOM 1350 C C . PRO A 1 164 ? 2.806 -0.304 -15.702 1.00 98.12 164 PRO A C 1
ATOM 1352 O O . PRO A 1 164 ? 3.867 -0.080 -16.283 1.00 98.12 164 PRO A O 1
ATOM 1355 N N . ALA A 1 165 ? 2.593 -1.473 -15.085 1.00 97.44 165 ALA A N 1
ATOM 1356 C CA . ALA A 1 165 ? 3.614 -2.515 -14.998 1.00 97.44 165 ALA A CA 1
ATOM 1357 C C . ALA A 1 165 ? 4.166 -2.946 -16.368 1.00 97.44 165 ALA A C 1
ATOM 1359 O O . ALA A 1 165 ? 5.380 -3.086 -16.501 1.00 97.44 165 ALA A O 1
ATOM 1360 N N . SER A 1 166 ? 3.315 -3.114 -17.386 1.00 96.56 166 SER A N 1
ATOM 1361 C CA . SER A 1 166 ? 3.760 -3.501 -18.733 1.00 96.56 166 SER A CA 1
ATOM 1362 C C . SER A 1 166 ? 4.630 -2.431 -19.393 1.00 96.56 166 SER A C 1
ATOM 1364 O O . SER A 1 166 ? 5.666 -2.757 -19.965 1.00 96.56 166 SER A O 1
ATOM 1366 N N . ASP A 1 167 ? 4.245 -1.159 -19.271 1.00 98.00 167 ASP A N 1
ATOM 1367 C CA . ASP A 1 167 ? 4.981 -0.037 -19.863 1.00 98.00 167 ASP A CA 1
ATOM 1368 C C . ASP A 1 167 ? 6.322 0.173 -19.149 1.00 98.00 167 ASP A C 1
ATOM 1370 O O . ASP A 1 167 ? 7.350 0.408 -19.782 1.00 98.00 167 ASP A O 1
ATOM 1374 N N . LEU A 1 168 ? 6.340 0.005 -17.823 1.00 97.81 168 LEU A N 1
ATOM 1375 C CA . LEU A 1 168 ? 7.568 0.013 -17.032 1.00 97.81 168 LEU A CA 1
ATOM 1376 C C . LEU A 1 168 ? 8.501 -1.138 -17.425 1.00 97.81 168 LEU A C 1
ATOM 1378 O O . LEU A 1 168 ? 9.697 -0.913 -17.565 1.00 97.81 168 LEU A O 1
ATOM 1382 N N . ILE A 1 169 ? 7.978 -2.353 -17.626 1.00 96.81 169 ILE A N 1
ATOM 1383 C CA . ILE A 1 169 ? 8.763 -3.508 -18.093 1.00 96.81 169 ILE A CA 1
ATOM 1384 C C . ILE A 1 169 ? 9.348 -3.244 -19.477 1.00 96.81 169 ILE A C 1
ATOM 1386 O O . ILE A 1 169 ? 10.530 -3.499 -19.683 1.00 96.81 169 ILE A O 1
ATOM 1390 N N . HIS A 1 170 ? 8.569 -2.680 -20.399 1.00 96.56 170 HIS A N 1
ATOM 1391 C CA . HIS A 1 170 ? 9.083 -2.324 -21.716 1.00 96.56 170 HIS A CA 1
ATOM 1392 C C . HIS A 1 170 ? 10.188 -1.258 -21.625 1.00 96.56 170 HIS A C 1
ATOM 1394 O O . HIS A 1 170 ? 11.210 -1.367 -22.300 1.00 96.56 170 HIS A O 1
ATOM 1400 N N . GLN A 1 171 ? 10.059 -0.279 -20.722 1.00 96.62 171 GLN A N 1
ATOM 1401 C CA . GLN A 1 171 ? 11.122 0.702 -20.491 1.00 96.62 171 GLN A CA 1
ATOM 1402 C C . GLN A 1 171 ? 12.417 0.055 -19.965 1.00 96.62 171 GLN A C 1
ATOM 1404 O O . GLN A 1 171 ? 13.499 0.516 -20.315 1.00 96.62 171 GLN A O 1
ATOM 1409 N N . VAL A 1 172 ? 12.338 -1.032 -19.186 1.00 92.94 172 VAL A N 1
ATOM 1410 C CA . VAL A 1 172 ? 13.517 -1.815 -18.754 1.00 92.94 172 VAL A CA 1
ATOM 1411 C C . VAL A 1 172 ? 14.226 -2.515 -19.920 1.00 92.94 172 VAL A C 1
ATOM 1413 O O . VAL A 1 172 ? 15.383 -2.891 -19.788 1.00 92.94 172 VAL A O 1
ATOM 1416 N N . GLU A 1 173 ? 13.578 -2.741 -21.059 1.00 90.19 173 GLU A N 1
ATOM 1417 C CA . GLU A 1 173 ? 14.266 -3.308 -22.229 1.00 90.19 173 GLU A CA 1
ATOM 1418 C C . GLU A 1 173 ? 15.134 -2.261 -22.944 1.00 90.19 173 GLU A C 1
ATOM 1420 O O . GLU A 1 173 ? 16.088 -2.614 -23.639 1.00 90.19 173 GLU A O 1
ATOM 1425 N N . VAL A 1 174 ? 14.793 -0.979 -22.777 1.00 92.50 174 VAL A N 1
ATOM 1426 C CA . VAL A 1 174 ? 15.502 0.168 -23.359 1.00 92.50 174 VAL A CA 1
ATOM 1427 C C . VAL A 1 174 ? 16.577 0.693 -22.406 1.00 92.50 174 VAL A C 1
ATOM 1429 O O . VAL A 1 174 ? 17.711 0.922 -22.826 1.00 92.50 174 VAL A O 1
ATOM 1432 N N . ASP A 1 175 ? 16.213 0.871 -21.138 1.00 91.44 175 ASP A N 1
ATOM 1433 C CA . ASP A 1 175 ? 17.084 1.325 -20.052 1.00 91.44 175 ASP A CA 1
ATOM 1434 C C . ASP A 1 175 ? 17.437 0.155 -19.117 1.00 91.44 175 ASP A C 1
ATOM 1436 O O . ASP A 1 175 ? 17.247 -1.006 -19.451 1.00 91.44 175 ASP A O 1
ATOM 1440 N N . SER A 1 176 ? 17.964 0.415 -17.921 1.00 91.56 176 SER A N 1
ATOM 1441 C CA . SER A 1 176 ? 18.091 -0.604 -16.879 1.00 91.56 176 SER A CA 1
ATOM 1442 C C . SER A 1 176 ? 17.012 -0.460 -15.804 1.00 91.56 176 SER A C 1
ATOM 1444 O O . SER A 1 176 ? 16.420 0.598 -15.597 1.00 91.56 176 SER A O 1
ATOM 1446 N N . PHE A 1 177 ? 16.798 -1.525 -15.027 1.00 90.19 177 PHE A N 1
ATOM 1447 C CA . PHE A 1 177 ? 15.968 -1.449 -13.820 1.00 90.19 177 PHE A CA 1
ATOM 1448 C C . PHE A 1 177 ? 16.409 -0.351 -12.853 1.00 90.19 177 PHE A C 1
ATOM 1450 O O . PHE A 1 177 ? 15.571 0.199 -12.143 1.00 90.19 177 PHE A O 1
ATOM 1457 N N . ASP A 1 178 ? 17.709 -0.083 -12.777 1.00 91.06 178 ASP A N 1
ATOM 1458 C CA . ASP A 1 178 ? 18.257 0.874 -11.823 1.00 91.06 178 ASP A CA 1
ATOM 1459 C C . ASP A 1 178 ? 18.006 2.319 -12.287 1.00 91.06 178 ASP A C 1
ATOM 1461 O O . ASP A 1 178 ? 17.965 3.219 -11.456 1.00 91.06 178 ASP A O 1
ATOM 1465 N N . ASP A 1 179 ? 17.709 2.529 -13.574 1.00 94.19 179 ASP A N 1
ATOM 1466 C CA . ASP A 1 179 ? 17.330 3.834 -14.122 1.00 94.19 179 ASP A CA 1
ATOM 1467 C C . ASP A 1 179 ? 15.868 4.198 -13.835 1.00 94.19 179 ASP A C 1
ATOM 1469 O O . ASP A 1 179 ? 15.514 5.378 -13.832 1.00 94.19 179 ASP A O 1
ATOM 1473 N N . LEU A 1 180 ? 14.998 3.218 -13.558 1.00 95.50 180 LEU A N 1
ATOM 1474 C CA . LEU A 1 180 ? 13.580 3.455 -13.248 1.00 95.50 180 LEU A CA 1
ATOM 1475 C C . LEU A 1 180 ? 13.326 3.897 -11.806 1.00 95.50 180 LEU A C 1
ATOM 1477 O O . LEU A 1 180 ? 12.264 4.454 -11.512 1.00 95.50 180 LEU A O 1
ATOM 1481 N N . PHE A 1 181 ? 14.277 3.670 -10.903 1.00 95.06 181 PHE A N 1
ATOM 1482 C CA . PHE A 1 181 ? 14.155 3.983 -9.481 1.00 95.06 181 PHE A CA 1
ATOM 1483 C C . PHE A 1 181 ? 15.260 4.948 -9.059 1.00 95.06 181 PHE A C 1
ATOM 1485 O O . PHE A 1 181 ? 16.351 4.957 -9.617 1.00 95.06 181 PHE A O 1
ATOM 1492 N N . ALA A 1 182 ? 14.975 5.819 -8.097 1.00 92.06 182 ALA A N 1
ATOM 1493 C CA . ALA A 1 182 ? 15.993 6.729 -7.589 1.00 92.06 182 ALA A CA 1
ATOM 1494 C C . ALA A 1 182 ? 17.076 5.942 -6.813 1.00 92.06 182 ALA A C 1
ATOM 1496 O O . ALA A 1 182 ? 16.730 5.015 -6.073 1.00 92.06 182 ALA A O 1
ATOM 1497 N N . PRO A 1 183 ? 18.368 6.313 -6.925 1.00 87.62 183 PRO A N 1
ATOM 1498 C CA . PRO A 1 183 ? 19.436 5.673 -6.161 1.00 87.62 183 PRO A CA 1
ATOM 1499 C C . PRO A 1 183 ? 19.134 5.689 -4.661 1.00 87.62 183 PRO A C 1
ATOM 1501 O O . PRO A 1 183 ? 18.652 6.693 -4.137 1.00 87.62 183 PRO A O 1
ATOM 1504 N N . GLU A 1 184 ? 19.398 4.570 -3.982 1.00 82.88 184 GLU A N 1
ATOM 1505 C CA . GLU A 1 184 ? 19.189 4.403 -2.530 1.00 82.88 184 GLU A CA 1
ATOM 1506 C C . GLU A 1 184 ? 17.735 4.598 -2.054 1.00 82.88 184 GLU A C 1
ATOM 1508 O O . GLU A 1 184 ? 17.465 4.699 -0.857 1.00 82.88 184 GLU A O 1
ATOM 1513 N N . SER A 1 185 ? 16.777 4.620 -2.980 1.00 79.81 185 SER A N 1
ATOM 1514 C CA . SER A 1 185 ? 15.375 4.898 -2.706 1.00 79.81 185 SER A CA 1
ATOM 1515 C C . SER A 1 185 ? 14.469 3.837 -3.320 1.00 79.81 185 SER A C 1
ATOM 1517 O O . SER A 1 185 ? 14.783 3.203 -4.323 1.00 79.81 185 SER A O 1
ATOM 1519 N N . HIS A 1 186 ? 13.299 3.650 -2.715 1.00 84.62 186 HIS A N 1
ATOM 1520 C CA . HIS A 1 186 ? 12.238 2.801 -3.263 1.00 84.62 186 HIS A CA 1
ATOM 1521 C C . HIS A 1 186 ? 11.252 3.584 -4.144 1.00 84.62 186 HIS A C 1
ATOM 1523 O O . HIS A 1 186 ? 10.228 3.043 -4.559 1.00 84.62 186 HIS A O 1
ATOM 1529 N N . HIS A 1 187 ? 11.529 4.864 -4.398 1.00 92.75 187 HIS A N 1
ATOM 1530 C CA . HIS A 1 187 ? 10.719 5.729 -5.248 1.00 92.75 187 HIS A CA 1
ATOM 1531 C C . HIS A 1 187 ? 11.167 5.654 -6.709 1.00 92.75 187 HIS A C 1
ATOM 1533 O O . HIS A 1 187 ? 12.340 5.413 -6.993 1.00 92.75 187 HIS A O 1
ATOM 1539 N N . TYR A 1 188 ? 10.240 5.903 -7.635 1.00 95.94 188 TYR A N 1
ATOM 1540 C CA . TYR A 1 188 ? 10.577 6.027 -9.050 1.00 95.94 188 TYR A CA 1
ATOM 1541 C C . TYR A 1 188 ? 11.533 7.199 -9.295 1.00 95.94 188 TYR A C 1
ATOM 1543 O O . TYR A 1 188 ? 11.437 8.250 -8.653 1.00 95.94 188 TYR A O 1
ATOM 1551 N N . SER A 1 189 ? 12.432 7.022 -10.259 1.00 96.56 189 SER A N 1
ATOM 1552 C CA . SER A 1 189 ? 13.253 8.094 -10.815 1.00 96.56 189 SER A CA 1
ATOM 1553 C C . SER A 1 189 ? 12.397 9.057 -11.651 1.00 96.56 189 SER A C 1
ATOM 1555 O O . SER A 1 189 ? 11.183 8.885 -11.797 1.00 96.56 189 SER A O 1
ATOM 1557 N N . ALA A 1 190 ? 13.017 10.075 -12.249 1.00 96.75 190 ALA A N 1
ATOM 1558 C CA . ALA A 1 190 ? 12.333 10.915 -13.233 1.00 96.75 190 ALA A CA 1
ATOM 1559 C C . ALA A 1 190 ? 11.821 10.101 -14.440 1.00 96.75 190 ALA A C 1
ATOM 1561 O O . ALA A 1 190 ? 10.721 10.359 -14.924 1.00 96.75 190 ALA A O 1
ATOM 1562 N N . ILE A 1 191 ? 12.583 9.094 -14.882 1.00 97.12 191 ILE A N 1
ATOM 1563 C CA . ILE A 1 191 ? 12.211 8.218 -16.001 1.00 97.12 191 ILE A CA 1
ATOM 1564 C C . ILE A 1 191 ? 11.013 7.352 -15.607 1.00 97.12 191 ILE A C 1
ATOM 1566 O O . ILE A 1 191 ? 10.008 7.356 -16.314 1.00 97.12 191 ILE A O 1
ATOM 1570 N N . GLY A 1 192 ? 11.074 6.683 -14.449 1.00 97.38 192 GLY A N 1
ATOM 1571 C CA . GLY A 1 192 ? 9.968 5.852 -13.964 1.00 97.38 192 GLY A CA 1
ATOM 1572 C C . GLY A 1 192 ? 8.679 6.653 -13.751 1.00 97.38 192 GLY A C 1
ATOM 1573 O O . GLY A 1 192 ? 7.613 6.239 -14.200 1.00 97.38 192 GLY A O 1
ATOM 1574 N N . ASN A 1 193 ? 8.772 7.845 -13.147 1.00 98.06 193 ASN A N 1
ATOM 1575 C CA . ASN A 1 193 ? 7.611 8.723 -12.973 1.00 98.06 193 ASN A CA 1
ATOM 1576 C C . ASN A 1 193 ? 7.022 9.187 -14.310 1.00 98.06 193 ASN A C 1
ATOM 1578 O O . ASN A 1 193 ? 5.802 9.290 -14.420 1.00 98.06 193 ASN A O 1
ATOM 1582 N N . ARG A 1 194 ? 7.861 9.460 -15.319 1.00 98.25 194 ARG A N 1
ATOM 1583 C CA . ARG A 1 194 ? 7.391 9.826 -16.660 1.00 98.25 194 ARG A CA 1
ATOM 1584 C C . ARG A 1 194 ? 6.564 8.700 -17.277 1.00 98.25 194 ARG A C 1
ATOM 1586 O O . ARG A 1 194 ? 5.446 8.971 -17.693 1.00 98.25 194 ARG A O 1
ATOM 1593 N N . VAL A 1 195 ? 7.072 7.464 -17.271 1.00 98.31 195 VAL A N 1
ATOM 1594 C CA . VAL A 1 195 ? 6.352 6.300 -17.821 1.00 98.31 195 VAL A CA 1
ATOM 1595 C C . VAL A 1 195 ? 4.996 6.136 -17.134 1.00 98.31 195 VAL A C 1
ATOM 1597 O O . VAL A 1 195 ? 3.968 6.103 -17.798 1.00 98.31 195 VAL A O 1
ATOM 1600 N N . VAL A 1 196 ? 4.972 6.145 -15.795 1.00 98.31 196 VAL A N 1
ATOM 1601 C CA . VAL A 1 196 ? 3.724 6.055 -15.018 1.00 98.31 196 VAL A CA 1
ATOM 1602 C C . VAL A 1 196 ? 2.744 7.174 -15.390 1.00 98.31 196 VAL A C 1
ATOM 1604 O O . VAL A 1 196 ? 1.558 6.915 -15.593 1.00 98.31 196 VAL A O 1
ATOM 1607 N N . ALA A 1 197 ? 3.217 8.419 -15.490 1.00 98.31 197 ALA A N 1
ATOM 1608 C CA . ALA A 1 197 ? 2.374 9.561 -15.829 1.00 98.31 197 ALA A CA 1
ATOM 1609 C C . ALA A 1 197 ? 1.799 9.461 -17.249 1.00 98.31 197 ALA A C 1
ATOM 1611 O O . ALA A 1 197 ? 0.620 9.758 -17.447 1.00 98.31 197 ALA A O 1
ATOM 1612 N N . GLU A 1 198 ? 2.601 9.023 -18.219 1.00 98.25 198 GLU A N 1
ATOM 1613 C CA . GLU A 1 198 ? 2.181 8.818 -19.607 1.00 98.25 198 GLU A CA 1
ATOM 1614 C C . GLU A 1 198 ? 1.127 7.708 -19.715 1.00 98.25 198 GLU A C 1
ATOM 1616 O O . GLU A 1 198 ? 0.088 7.928 -20.345 1.00 98.25 198 GLU A O 1
ATOM 1621 N N . THR A 1 199 ? 1.317 6.571 -19.034 1.00 98.25 199 THR A N 1
ATOM 1622 C CA . THR A 1 199 ? 0.319 5.489 -18.982 1.00 98.25 199 THR A CA 1
ATOM 1623 C C . THR A 1 199 ? -1.002 5.975 -18.392 1.00 98.25 199 THR A C 1
ATOM 1625 O O . THR A 1 199 ? -2.070 5.738 -18.965 1.00 98.25 199 THR A O 1
ATOM 1628 N N . ILE A 1 200 ? -0.949 6.695 -17.265 1.00 98.06 200 ILE A N 1
ATOM 1629 C CA . ILE A 1 200 ? -2.145 7.246 -16.618 1.00 98.06 200 ILE A CA 1
ATOM 1630 C C . ILE A 1 200 ? -2.842 8.233 -17.555 1.00 98.06 200 ILE A C 1
ATOM 1632 O O . ILE A 1 200 ? -4.039 8.098 -17.796 1.00 98.06 200 ILE A O 1
ATOM 1636 N N . ALA A 1 201 ? -2.116 9.198 -18.122 1.00 97.75 201 ALA A N 1
ATOM 1637 C CA . ALA A 1 201 ? -2.690 10.189 -19.027 1.00 97.75 201 ALA A CA 1
ATOM 1638 C C . ALA A 1 201 ? -3.368 9.525 -20.237 1.00 97.75 201 ALA A C 1
ATOM 1640 O O . ALA A 1 201 ? -4.511 9.852 -20.561 1.00 97.75 201 ALA A O 1
ATOM 1641 N N . ALA A 1 202 ? -2.710 8.544 -20.858 1.00 97.12 202 ALA A N 1
ATOM 1642 C CA . ALA A 1 202 ? -3.259 7.809 -21.990 1.00 97.12 202 ALA A CA 1
ATOM 1643 C C . ALA A 1 202 ? -4.546 7.048 -21.629 1.00 97.12 202 ALA A C 1
ATOM 1645 O O . ALA A 1 202 ? -5.508 7.079 -22.398 1.00 97.12 202 ALA A O 1
ATOM 1646 N N . ALA A 1 203 ? -4.594 6.388 -20.469 1.00 96.81 203 ALA A N 1
ATOM 1647 C CA . ALA A 1 203 ? -5.782 5.667 -20.013 1.00 96.81 203 ALA A CA 1
ATOM 1648 C C . ALA A 1 203 ? -6.958 6.613 -19.704 1.00 96.81 203 ALA A C 1
ATOM 1650 O O . ALA A 1 203 ? -8.098 6.350 -20.101 1.00 96.81 203 ALA A O 1
ATOM 1651 N N . LEU A 1 204 ? -6.682 7.748 -19.053 1.00 95.75 204 LEU A N 1
ATOM 1652 C CA . LEU A 1 204 ? -7.712 8.725 -18.700 1.00 95.75 204 LEU A CA 1
ATOM 1653 C C . LEU A 1 204 ? -8.329 9.387 -19.944 1.00 95.75 204 LEU A C 1
ATOM 1655 O O . LEU A 1 204 ? -9.544 9.582 -19.948 1.00 95.75 204 LEU A O 1
ATOM 1659 N N . LEU A 1 205 ? -7.528 9.667 -20.982 1.00 95.56 205 LEU A N 1
ATOM 1660 C CA . LEU A 1 205 ? -7.977 10.280 -22.242 1.00 95.56 205 LEU A CA 1
ATOM 1661 C C . LEU A 1 205 ? -8.818 9.334 -23.114 1.00 95.56 205 LEU A C 1
ATOM 1663 O O . LEU A 1 205 ? -9.796 9.763 -23.718 1.00 95.56 205 LEU A O 1
ATOM 1667 N N . ARG A 1 206 ? -8.492 8.033 -23.163 1.00 92.62 206 ARG A N 1
ATOM 1668 C CA . ARG A 1 206 ? -9.274 7.045 -23.942 1.00 92.62 206 ARG A CA 1
ATOM 1669 C C . ARG A 1 206 ? -10.698 6.857 -23.428 1.00 92.62 206 ARG A C 1
ATOM 1671 O O . ARG A 1 206 ? -11.563 6.426 -24.175 1.00 92.62 206 ARG A O 1
ATOM 1678 N N . THR A 1 207 ? -10.926 7.152 -22.155 1.00 78.12 207 THR A N 1
ATOM 1679 C CA . THR A 1 207 ? -12.226 6.964 -21.499 1.00 78.12 207 THR A CA 1
ATOM 1680 C C . THR A 1 207 ? -13.192 8.128 -21.783 1.00 78.12 207 THR A C 1
ATOM 1682 O O . THR A 1 207 ? -14.362 8.054 -21.424 1.00 78.12 207 THR A O 1
ATOM 1685 N N . GLU A 1 208 ? -12.720 9.211 -22.411 1.00 64.38 208 GLU A N 1
ATOM 1686 C CA . GLU A 1 208 ? -13.533 10.377 -22.806 1.00 64.38 208 GLU A CA 1
ATOM 1687 C C . GLU A 1 208 ? -14.019 10.313 -24.267 1.00 64.38 208 GLU A C 1
ATOM 1689 O O . GLU A 1 208 ? -14.695 11.231 -24.728 1.00 64.38 208 GLU A O 1
ATOM 1694 N N . SER A 1 209 ? -13.663 9.246 -24.994 1.00 49.53 209 SER A N 1
ATOM 1695 C CA . SER A 1 209 ? -14.031 8.994 -26.399 1.00 49.53 209 SER A CA 1
ATOM 1696 C C . SER A 1 209 ? -15.194 8.013 -26.503 1.00 49.53 209 SER A C 1
ATOM 1698 O O . SER A 1 209 ? -16.065 8.238 -27.371 1.00 49.53 209 SER A O 1
#